Protein AF-A0A9W9MUS1-F1 (afdb_monomer_lite)

Foldseek 3Di:
DVVVVVVVVVVQLVVLLLVLQQLVCVVVVHQGPPNDDCPPPDCVLNVVSVVCVVVPHHSSRRSVVCVVVVCVCPVPVVVLVVLLVVCCVVDPPNVVVQCVQQVVFWDWDPDPDTDTPGGPPVCCVVRRVSSVVSSVVSCLVPPFDKDKDAQQAWDWDDDDVDIDTDHHGDMDIDTPHPPPPPPPPPPDDDD

Secondary structure (DSSP, 8-state):
-HHHHHHHHHHHHHHHHHHHHHHHHHHTTSPPGGG---TTS-HHHHHHHHHHHHTT--HHHHHHHHHHHHHHHHHHHHHHHHHHHHHHHHSTTHHHHHHHHHGGGEEE-SSSS--EEEE-HHHHHHH-HHHHHHHHHHHHHH---EEEEE--S-EEEEETTEEEEEPTT-EEEEESS--PPP---------

Sequence (191 aa):
MVKEGRAARAKFLSEMEALYRRIDQYQRVIPVDFGADMSDVSSAPFERNKVYEREGWSFAERGTGDFAIFWGQNANTHPMLFWFLAYMYSTPGLLGRIREEIAPYVRLSGTTLPEITSMDLPALSMNCQLLKACIFETYRMVNELTSIRYVARPITIDDGEFKHDLKSGMFVSAPHARILPPRVELGSCPL

Organism: NCBI:txid2972119

pLDDT: mean 90.48, std 13.8, range [30.89, 98.38]

Structure (mmCIF, N/CA/C/O backbone):
data_AF-A0A9W9MUS1-F1
#
_entry.id   AF-A0A9W9MUS1-F1
#
loop_
_atom_site.group_PDB
_atom_site.id
_atom_site.type_symbol
_atom_site.label_atom_id
_atom_site.label_alt_id
_atom_site.label_comp_id
_atom_site.label_asym_id
_atom_site.label_entity_id
_atom_site.label_seq_id
_atom_site.pdbx_PDB_ins_code
_atom_site.Cartn_x
_atom_site.Cartn_y
_atom_site.Cartn_z
_atom_site.occupancy
_atom_site.B_iso_or_equiv
_atom_site.auth_seq_id
_atom_site.auth_comp_id
_atom_site.auth_asym_id
_atom_site.auth_atom_id
_atom_site.pdbx_PDB_model_num
ATOM 1 N N . MET A 1 1 ? 17.461 -0.060 19.980 1.00 66.12 1 MET A N 1
ATOM 2 C CA . MET A 1 1 ? 16.173 0.426 19.435 1.00 66.12 1 MET A CA 1
ATOM 3 C C . MET A 1 1 ? 16.278 1.682 18.554 1.00 66.12 1 MET A C 1
ATOM 5 O O . MET A 1 1 ? 16.118 1.550 17.350 1.00 66.12 1 MET A O 1
ATOM 9 N N . VAL A 1 2 ? 16.582 2.894 19.060 1.00 86.88 2 VAL A N 1
ATOM 10 C CA . VAL A 1 2 ? 16.590 4.118 18.203 1.00 86.88 2 VAL A CA 1
ATOM 11 C C . VAL A 1 2 ? 17.711 4.113 17.152 1.00 86.88 2 VAL A C 1
ATOM 13 O O . VAL A 1 2 ? 17.486 4.507 16.009 1.00 86.88 2 VAL A O 1
ATOM 16 N N . LYS A 1 3 ? 18.913 3.641 17.510 1.00 91.94 3 LYS A N 1
ATOM 17 C CA . LYS A 1 3 ? 20.055 3.549 16.582 1.00 91.94 3 LYS A CA 1
ATOM 18 C C . LYS A 1 3 ? 19.768 2.596 15.416 1.00 91.94 3 LYS A C 1
ATOM 20 O O . LYS A 1 3 ? 19.998 2.954 14.266 1.00 91.94 3 LYS A O 1
ATOM 25 N N . GLU A 1 4 ? 19.216 1.422 15.714 1.00 92.94 4 GLU A N 1
ATOM 26 C CA . GLU A 1 4 ? 18.839 0.416 14.710 1.00 92.94 4 GLU A CA 1
ATOM 27 C C . GLU A 1 4 ? 17.695 0.915 13.826 1.00 92.94 4 GLU A C 1
ATOM 29 O O . GLU A 1 4 ? 17.787 0.812 12.609 1.00 92.94 4 GLU A O 1
ATOM 34 N N . GLY A 1 5 ? 16.666 1.543 14.409 1.00 90.75 5 GLY A N 1
ATOM 35 C CA . GLY A 1 5 ? 15.568 2.132 13.638 1.00 90.75 5 GLY A CA 1
ATOM 36 C C . GLY A 1 5 ? 16.041 3.222 12.671 1.00 90.75 5 GLY A C 1
ATOM 37 O O . GLY A 1 5 ? 15.606 3.266 11.521 1.00 90.75 5 GLY A O 1
ATOM 38 N N . ARG A 1 6 ? 16.992 4.067 13.091 1.00 93.12 6 ARG A N 1
ATOM 39 C CA . ARG A 1 6 ? 17.614 5.065 12.204 1.00 93.12 6 ARG A CA 1
ATOM 40 C C . ARG A 1 6 ? 18.421 4.418 11.080 1.00 93.12 6 ARG A C 1
ATOM 42 O O . ARG A 1 6 ? 18.299 4.856 9.940 1.00 93.12 6 ARG A O 1
ATOM 49 N N . ALA A 1 7 ? 19.202 3.382 11.385 1.00 94.88 7 ALA A N 1
ATOM 50 C CA . ALA A 1 7 ? 19.969 2.645 10.382 1.00 94.88 7 ALA A CA 1
ATOM 51 C C . ALA A 1 7 ? 19.049 1.953 9.359 1.00 94.88 7 ALA A C 1
ATOM 53 O O . ALA A 1 7 ? 19.274 2.062 8.156 1.00 94.88 7 ALA A O 1
ATOM 54 N N . ALA A 1 8 ? 17.967 1.323 9.823 1.00 92.50 8 ALA A N 1
ATOM 55 C CA . ALA A 1 8 ? 16.966 0.705 8.959 1.00 92.50 8 ALA A CA 1
ATOM 56 C C . ALA A 1 8 ? 16.282 1.738 8.051 1.00 92.50 8 ALA A C 1
ATOM 58 O O . ALA A 1 8 ? 16.199 1.531 6.843 1.00 92.50 8 ALA A O 1
ATOM 59 N N . ARG A 1 9 ? 15.859 2.887 8.599 1.00 92.25 9 ARG A N 1
ATOM 60 C CA . ARG A 1 9 ? 15.286 3.986 7.803 1.00 92.25 9 ARG A CA 1
ATOM 61 C C . ARG A 1 9 ? 16.262 4.488 6.738 1.00 92.25 9 ARG A C 1
ATOM 63 O O . ARG A 1 9 ? 15.844 4.720 5.611 1.00 92.25 9 ARG A O 1
ATOM 70 N N . ALA A 1 10 ? 17.538 4.659 7.084 1.00 94.44 10 ALA A N 1
ATOM 71 C CA . ALA A 1 10 ? 18.555 5.095 6.127 1.00 94.44 10 ALA A CA 1
ATOM 72 C C . ALA A 1 10 ? 18.708 4.095 4.972 1.00 94.44 10 ALA A C 1
ATOM 74 O O . ALA A 1 10 ? 18.746 4.507 3.815 1.00 94.44 10 ALA A O 1
ATOM 75 N N . LYS A 1 11 ? 18.701 2.789 5.275 1.00 95.44 11 LYS A N 1
ATOM 76 C CA . LYS A 1 11 ? 18.706 1.739 4.252 1.00 95.44 11 LYS A CA 1
ATOM 77 C C . LYS A 1 11 ? 17.483 1.843 3.338 1.00 95.44 11 LYS A C 1
ATOM 79 O O . LYS A 1 11 ? 17.651 1.880 2.128 1.00 95.44 11 LYS A O 1
ATOM 84 N N . PHE A 1 12 ? 16.275 1.958 3.895 1.00 94.38 12 PHE A N 1
ATOM 85 C CA . PHE A 1 12 ? 15.061 2.106 3.082 1.00 94.38 12 PHE A CA 1
ATOM 86 C C . PHE A 1 12 ? 15.117 3.319 2.156 1.00 94.38 12 PHE A C 1
ATOM 88 O O . PHE A 1 12 ? 14.791 3.194 0.983 1.00 94.38 12 PHE A O 1
ATOM 95 N N . LEU A 1 13 ? 15.556 4.477 2.651 1.00 95.69 13 LEU A N 1
ATOM 96 C CA . LEU A 1 13 ? 15.674 5.678 1.820 1.00 95.69 13 LEU A CA 1
ATOM 97 C C . LEU A 1 13 ? 16.679 5.492 0.677 1.00 95.69 13 LEU A C 1
ATOM 99 O O . LEU A 1 13 ? 16.390 5.896 -0.445 1.00 95.69 13 LEU A O 1
ATOM 103 N N . SER A 1 14 ? 17.810 4.833 0.943 1.00 96.25 14 SER A N 1
ATOM 104 C CA . SER A 1 14 ? 18.797 4.498 -0.088 1.00 96.25 14 SER A CA 1
ATOM 105 C C . SER A 1 14 ? 18.219 3.573 -1.163 1.00 96.25 14 SER A C 1
ATOM 107 O O . SER A 1 14 ? 18.473 3.778 -2.346 1.00 96.25 14 SER A O 1
ATOM 109 N N . GLU A 1 15 ? 17.429 2.569 -0.775 1.00 95.62 15 GLU A N 1
ATOM 110 C CA . GLU A 1 15 ? 16.784 1.662 -1.736 1.00 95.62 15 GLU A CA 1
ATOM 111 C C . GLU A 1 15 ? 15.674 2.359 -2.532 1.00 95.62 15 GLU A C 1
ATOM 113 O O . GLU A 1 15 ? 15.524 2.112 -3.727 1.00 95.62 15 GLU A O 1
ATOM 118 N N . MET A 1 16 ? 14.927 3.272 -1.904 1.00 96.06 16 MET A N 1
ATOM 119 C CA . MET A 1 16 ? 13.927 4.087 -2.598 1.00 96.06 16 MET A CA 1
ATOM 120 C C . MET A 1 16 ? 14.579 5.023 -3.623 1.00 96.06 16 MET A C 1
ATOM 122 O O . MET A 1 16 ? 14.066 5.167 -4.730 1.00 96.06 16 MET A O 1
ATOM 126 N N . GLU A 1 17 ? 15.726 5.625 -3.302 1.00 97.19 17 GLU A N 1
ATOM 127 C CA . GLU A 1 17 ? 16.511 6.390 -4.278 1.00 97.19 17 GLU A CA 1
ATOM 128 C C . GLU A 1 17 ? 16.968 5.500 -5.445 1.00 97.19 17 GLU A C 1
ATOM 130 O O . GLU A 1 17 ? 16.792 5.860 -6.612 1.00 97.19 17 GLU A O 1
ATOM 135 N N . ALA A 1 18 ? 17.519 4.320 -5.141 1.00 96.69 18 ALA A N 1
ATOM 136 C CA . ALA A 1 18 ? 17.979 3.371 -6.151 1.00 96.69 18 ALA A CA 1
ATOM 137 C C . ALA A 1 18 ? 16.838 2.905 -7.071 1.00 96.69 18 ALA A C 1
ATOM 139 O O . ALA A 1 18 ? 17.032 2.801 -8.281 1.00 96.69 18 ALA A O 1
ATOM 140 N N . LEU A 1 19 ? 15.636 2.685 -6.528 1.00 95.56 19 LEU A N 1
ATOM 141 C CA . LEU A 1 19 ? 14.441 2.386 -7.315 1.00 95.56 19 LEU A CA 1
ATOM 142 C C . LEU A 1 19 ? 14.163 3.492 -8.342 1.00 95.56 19 LEU A C 1
ATOM 144 O O . LEU A 1 19 ? 13.969 3.193 -9.517 1.00 95.56 19 LEU A O 1
ATOM 148 N N . TYR A 1 20 ? 14.192 4.762 -7.933 1.00 97.00 20 TYR A N 1
ATOM 149 C CA . TYR A 1 20 ? 13.946 5.876 -8.851 1.00 97.00 20 TYR A CA 1
ATOM 150 C C . TYR A 1 20 ? 15.036 6.058 -9.903 1.00 97.00 20 TYR A C 1
ATOM 152 O O . TYR A 1 20 ? 14.725 6.409 -11.040 1.00 97.00 20 TYR A O 1
ATOM 160 N N . ARG A 1 21 ? 16.290 5.751 -9.565 1.00 97.62 21 ARG A N 1
ATOM 161 C CA . ARG A 1 21 ? 17.382 5.694 -10.543 1.00 97.62 21 ARG A CA 1
ATOM 162 C C . ARG A 1 21 ? 17.126 4.621 -11.607 1.00 97.62 21 ARG A C 1
ATOM 164 O O . ARG A 1 21 ? 17.262 4.905 -12.792 1.00 97.62 21 ARG A O 1
ATOM 171 N N . ARG A 1 22 ? 16.687 3.425 -11.199 1.00 97.75 22 ARG A N 1
ATOM 172 C CA . ARG A 1 22 ? 16.348 2.322 -12.119 1.00 97.75 22 ARG A CA 1
ATOM 173 C C . ARG A 1 22 ? 15.122 2.621 -12.973 1.00 97.75 22 ARG A C 1
ATOM 175 O O . ARG A 1 22 ? 15.116 2.310 -14.159 1.00 97.75 22 ARG A O 1
ATOM 182 N N . ILE A 1 23 ? 14.103 3.257 -12.394 1.00 97.44 23 ILE A N 1
ATOM 183 C CA . ILE A 1 23 ? 12.934 3.740 -13.140 1.00 97.44 23 ILE A CA 1
ATOM 184 C C . ILE A 1 23 ? 13.369 4.717 -14.236 1.00 97.44 23 ILE A C 1
ATOM 186 O O . ILE A 1 23 ? 12.947 4.571 -15.381 1.00 97.44 23 ILE A O 1
ATOM 190 N N . ASP A 1 24 ? 14.222 5.684 -13.902 1.00 97.19 24 ASP A N 1
ATOM 191 C CA . ASP A 1 24 ? 14.724 6.672 -14.858 1.00 97.19 24 ASP A CA 1
ATOM 192 C C . ASP A 1 24 ? 15.543 6.016 -15.978 1.00 97.19 24 ASP A C 1
ATOM 194 O O . ASP A 1 24 ? 15.304 6.275 -17.157 1.00 97.19 24 ASP A O 1
ATOM 198 N N . GLN A 1 25 ? 16.436 5.086 -15.620 1.00 97.56 25 GLN A N 1
ATOM 199 C CA . GLN A 1 25 ? 17.206 4.290 -16.579 1.00 97.56 25 GLN A CA 1
ATOM 200 C C . GLN A 1 25 ? 16.299 3.528 -17.549 1.00 97.56 25 GLN A C 1
ATOM 202 O O . GLN A 1 25 ? 16.480 3.596 -18.766 1.00 97.56 25 GLN A O 1
ATOM 207 N N . TYR A 1 26 ? 15.285 2.854 -17.008 1.00 97.56 26 TYR A N 1
ATOM 208 C CA . TYR A 1 26 ? 14.324 2.088 -17.787 1.00 97.56 26 TYR A CA 1
ATOM 209 C C . TYR A 1 26 ? 13.517 2.977 -18.742 1.00 97.56 26 TYR A C 1
ATOM 211 O O . TYR A 1 26 ? 13.434 2.690 -19.934 1.00 97.56 26 TYR A O 1
ATOM 219 N N . GLN A 1 27 ? 12.981 4.102 -18.255 1.00 96.12 27 GLN A N 1
ATOM 220 C CA . GLN A 1 27 ? 12.194 5.037 -19.070 1.00 96.12 27 GLN A CA 1
ATOM 221 C C . GLN A 1 27 ? 13.016 5.717 -20.172 1.00 96.12 27 GLN A C 1
ATOM 223 O O . GLN A 1 27 ? 12.469 6.058 -21.221 1.00 96.12 27 GLN A O 1
ATOM 228 N N . ARG A 1 28 ? 14.322 5.897 -19.954 1.00 96.44 28 ARG A N 1
ATOM 229 C CA . ARG A 1 28 ? 15.262 6.466 -20.931 1.00 96.44 28 ARG A CA 1
ATOM 230 C C . ARG A 1 28 ? 15.881 5.427 -21.862 1.00 96.44 28 ARG A C 1
ATOM 232 O O . ARG A 1 28 ? 16.673 5.798 -22.724 1.00 96.44 28 ARG A O 1
ATOM 239 N N . VAL A 1 29 ? 15.520 4.152 -21.712 1.00 96.12 29 VAL A N 1
ATOM 240 C CA . VAL A 1 29 ? 16.037 3.046 -22.530 1.00 96.12 29 VAL A CA 1
ATOM 241 C C . VAL A 1 29 ? 17.571 2.954 -22.449 1.00 96.12 29 VAL A C 1
ATOM 243 O O . VAL A 1 29 ? 18.263 2.732 -23.441 1.00 96.12 29 VAL A O 1
ATOM 246 N N . ILE A 1 30 ? 18.119 3.147 -21.246 1.00 96.94 30 ILE A N 1
ATOM 247 C CA . ILE A 1 30 ? 19.544 2.946 -20.943 1.00 96.94 30 ILE A CA 1
ATOM 248 C C . ILE A 1 30 ? 19.720 1.732 -20.016 1.00 96.94 30 ILE A C 1
ATOM 250 O O . ILE A 1 30 ? 18.740 1.274 -19.424 1.00 96.94 30 ILE A O 1
ATOM 254 N N . PRO A 1 31 ? 20.944 1.182 -19.872 1.00 97.56 31 PRO A N 1
ATOM 255 C CA . PRO A 1 31 ? 21.177 0.050 -18.982 1.00 97.56 31 PRO A CA 1
ATOM 256 C C . PRO A 1 31 ? 20.678 0.323 -17.557 1.00 97.56 31 PRO A C 1
ATOM 258 O O . PRO A 1 31 ? 21.050 1.324 -16.943 1.00 97.56 31 PRO A O 1
ATOM 261 N N . VAL A 1 32 ? 19.835 -0.581 -17.051 1.00 97.88 32 VAL A N 1
ATOM 262 C CA . VAL A 1 32 ? 19.313 -0.545 -15.680 1.00 97.88 32 VAL A CA 1
ATOM 263 C C . VAL A 1 32 ? 20.355 -1.129 -14.730 1.00 97.88 32 VAL A C 1
ATOM 265 O O . VAL A 1 32 ? 20.953 -2.171 -15.017 1.00 97.88 32 VAL A O 1
ATOM 268 N N . ASP A 1 33 ? 20.566 -0.478 -13.586 1.00 97.00 33 ASP A N 1
ATOM 269 C CA . ASP A 1 33 ? 21.521 -0.924 -12.573 1.00 97.00 33 ASP A CA 1
ATOM 270 C C . ASP A 1 33 ? 21.283 -2.391 -12.187 1.00 97.00 33 ASP A C 1
ATOM 272 O O . ASP A 1 33 ? 20.157 -2.810 -11.907 1.00 97.00 33 ASP A O 1
ATOM 276 N N . PHE A 1 34 ? 22.374 -3.165 -12.148 1.00 94.81 34 PHE A N 1
ATOM 277 C CA . PHE A 1 34 ? 22.394 -4.609 -11.863 1.00 94.81 34 PHE A CA 1
ATOM 278 C C . PHE A 1 34 ? 21.610 -5.484 -12.855 1.00 94.81 34 PHE A C 1
ATOM 280 O O . PHE A 1 34 ? 21.424 -6.670 -12.591 1.00 94.81 34 PHE A O 1
ATOM 287 N N . GLY A 1 35 ? 21.158 -4.927 -13.985 1.00 93.94 35 GLY A N 1
ATOM 288 C CA . GLY A 1 35 ? 20.291 -5.637 -14.924 1.00 93.94 35 GLY A CA 1
ATOM 289 C C . GLY A 1 35 ? 18.936 -5.997 -14.314 1.00 93.94 35 GLY A C 1
ATOM 290 O O . GLY A 1 35 ? 18.381 -7.036 -14.660 1.00 93.94 35 GLY A O 1
ATOM 291 N N . ALA A 1 36 ? 18.437 -5.187 -13.372 1.00 94.38 36 ALA A N 1
ATOM 292 C CA . ALA A 1 36 ? 17.154 -5.433 -12.726 1.00 94.38 36 ALA A CA 1
ATOM 293 C C . ALA A 1 36 ? 16.017 -5.489 -13.758 1.00 94.38 36 ALA A C 1
ATOM 295 O O . ALA A 1 36 ? 15.916 -4.619 -14.627 1.00 94.38 36 ALA A O 1
ATOM 296 N N . ASP A 1 37 ? 15.159 -6.502 -13.637 1.00 94.62 37 ASP A N 1
ATOM 297 C CA . ASP A 1 37 ? 13.922 -6.574 -14.405 1.00 94.62 37 ASP A CA 1
ATOM 298 C C . ASP A 1 37 ? 12.946 -5.511 -13.887 1.00 94.62 37 ASP A C 1
ATOM 300 O O . ASP A 1 37 ? 12.722 -5.388 -12.684 1.00 94.62 37 ASP A O 1
ATOM 304 N N . MET A 1 38 ? 12.412 -4.713 -14.807 1.00 95.25 38 MET A N 1
ATOM 305 C CA . MET A 1 38 ? 11.472 -3.626 -14.528 1.00 95.25 38 MET A CA 1
ATOM 306 C C . MET A 1 38 ? 10.099 -3.891 -15.164 1.00 95.25 38 MET A C 1
ATOM 308 O O . MET A 1 38 ? 9.235 -3.014 -15.139 1.00 95.25 38 MET A O 1
ATOM 312 N N . SER A 1 39 ? 9.901 -5.066 -15.776 1.00 91.06 39 SER A N 1
ATOM 313 C CA . SER A 1 39 ? 8.700 -5.404 -16.548 1.00 91.06 39 SER A CA 1
ATOM 314 C C . SER A 1 39 ? 7.464 -5.671 -15.683 1.00 91.06 39 SER A C 1
ATOM 316 O O . SER A 1 39 ? 6.341 -5.502 -16.160 1.00 91.06 39 SER A O 1
ATOM 318 N N . ASP A 1 40 ? 7.656 -6.024 -14.411 1.00 88.44 40 ASP A N 1
ATOM 319 C CA . ASP A 1 40 ? 6.599 -6.290 -13.429 1.00 88.44 40 ASP A CA 1
ATOM 320 C C . ASP A 1 40 ? 6.296 -5.086 -12.514 1.00 88.44 40 ASP A C 1
ATOM 322 O O . ASP A 1 40 ? 5.351 -5.106 -11.718 1.00 88.44 40 ASP A O 1
ATOM 326 N N . VAL A 1 41 ? 7.058 -3.997 -12.647 1.00 91.00 41 VAL A N 1
ATOM 327 C CA . VAL A 1 41 ? 6.826 -2.761 -11.904 1.00 91.00 41 VAL A CA 1
ATOM 328 C C . VAL A 1 41 ? 5.566 -2.084 -12.439 1.00 91.00 41 VAL A C 1
ATOM 330 O O . VAL A 1 41 ? 5.442 -1.779 -13.624 1.00 91.00 41 VAL A O 1
ATOM 333 N N . SER A 1 42 ? 4.612 -1.809 -11.545 1.00 90.38 42 SER A N 1
ATOM 334 C CA . SER A 1 42 ? 3.368 -1.122 -11.919 1.00 90.38 42 SER A CA 1
ATOM 335 C C . SER A 1 42 ? 3.629 0.242 -12.581 1.00 90.38 42 SER A C 1
ATOM 337 O O . SER A 1 42 ? 4.627 0.906 -12.305 1.00 90.38 42 SER A O 1
ATOM 339 N N . SER A 1 43 ? 2.688 0.725 -13.394 1.00 92.81 43 SER A N 1
ATOM 340 C CA . SER A 1 43 ? 2.812 2.024 -14.076 1.00 92.81 43 SER A CA 1
ATOM 341 C C . SER A 1 43 ? 2.826 3.233 -13.130 1.00 92.81 43 SER A C 1
ATOM 343 O O . SER A 1 43 ? 3.336 4.294 -13.482 1.00 92.81 43 SER A O 1
ATOM 345 N N . ALA A 1 44 ? 2.296 3.101 -11.913 1.00 93.06 44 ALA A N 1
ATOM 346 C CA . ALA A 1 44 ? 2.163 4.208 -10.967 1.00 93.06 44 ALA A CA 1
ATOM 347 C C . ALA A 1 44 ? 3.495 4.919 -10.618 1.00 93.06 44 ALA A C 1
ATOM 349 O O . ALA A 1 44 ? 3.551 6.145 -10.746 1.00 93.06 44 ALA A O 1
ATOM 350 N N . PRO A 1 45 ? 4.574 4.226 -10.197 1.00 93.94 45 PRO A N 1
ATOM 351 C CA . PRO A 1 45 ? 5.879 4.853 -9.974 1.00 93.94 45 PRO A CA 1
ATOM 352 C C . PRO A 1 45 ? 6.494 5.454 -11.248 1.00 93.94 45 PRO A C 1
ATOM 354 O O . PRO A 1 45 ? 7.165 6.481 -11.156 1.00 93.94 45 PRO A O 1
ATOM 357 N N . PHE A 1 46 ? 6.227 4.886 -12.430 1.00 96.06 46 PHE A N 1
ATOM 358 C CA . PHE A 1 46 ? 6.672 5.449 -13.710 1.00 96.06 46 PHE A CA 1
ATOM 359 C C . PHE A 1 46 ? 6.005 6.797 -14.005 1.00 96.06 46 PHE A C 1
ATOM 361 O O . PHE A 1 46 ? 6.691 7.754 -14.367 1.00 96.06 46 PHE A O 1
ATOM 368 N N . GLU A 1 47 ? 4.689 6.905 -13.812 1.00 96.81 47 GLU A N 1
ATOM 369 C CA . GLU A 1 47 ? 3.967 8.172 -13.984 1.00 96.81 47 GLU A CA 1
ATOM 370 C C . GLU A 1 47 ? 4.378 9.212 -12.932 1.00 96.81 47 GLU A C 1
ATOM 372 O O . GLU A 1 47 ? 4.553 10.387 -13.261 1.00 96.81 47 GLU A O 1
ATOM 377 N N . ARG A 1 48 ? 4.628 8.793 -11.682 1.00 95.69 48 ARG A N 1
ATOM 378 C CA . ARG A 1 48 ? 5.190 9.690 -10.657 1.00 95.69 48 ARG A CA 1
ATOM 379 C C . ARG A 1 48 ? 6.584 10.186 -11.025 1.00 95.69 48 ARG A C 1
ATOM 381 O O . ARG A 1 48 ? 6.855 11.369 -10.846 1.00 95.69 48 ARG A O 1
ATOM 388 N N . ASN A 1 49 ? 7.445 9.328 -11.578 1.00 97.19 49 ASN A N 1
ATOM 389 C CA . ASN A 1 49 ? 8.792 9.732 -11.978 1.00 97.19 49 ASN A CA 1
ATOM 390 C C . ASN A 1 49 ? 8.775 10.874 -13.004 1.00 97.19 49 ASN A C 1
ATOM 392 O O . ASN A 1 49 ? 9.535 11.825 -12.849 1.00 97.19 49 ASN A O 1
ATOM 396 N N . LYS A 1 50 ? 7.848 10.839 -13.973 1.00 97.06 50 LYS A N 1
ATOM 397 C CA . LYS A 1 50 ? 7.656 11.929 -14.949 1.00 97.06 50 LYS A CA 1
ATOM 398 C C . LYS A 1 50 ? 7.291 13.252 -14.275 1.00 97.06 50 LYS A C 1
ATOM 400 O O . LYS A 1 50 ? 7.791 14.305 -14.659 1.00 97.06 50 LYS A O 1
ATOM 405 N N . VAL A 1 51 ? 6.417 13.208 -13.266 1.00 97.06 51 VAL A N 1
ATOM 406 C CA . VAL A 1 51 ? 6.047 14.397 -12.483 1.00 97.06 51 VAL A CA 1
ATOM 407 C C . VAL A 1 51 ? 7.258 14.915 -11.715 1.00 97.06 51 VAL A C 1
ATOM 409 O O . VAL A 1 51 ? 7.570 16.094 -11.803 1.00 97.06 51 VAL A O 1
ATOM 412 N N . TYR A 1 52 ? 7.977 14.045 -11.013 1.00 97.12 52 TYR A N 1
ATOM 413 C CA . TYR A 1 52 ? 9.153 14.442 -10.245 1.00 97.12 52 TYR A CA 1
ATOM 414 C C . TYR A 1 52 ? 10.273 15.025 -11.100 1.00 97.12 52 TYR A C 1
ATOM 416 O O . TYR A 1 52 ? 10.903 15.998 -10.698 1.00 97.12 52 TYR A O 1
ATOM 424 N N . GLU A 1 53 ? 10.509 14.459 -12.280 1.00 96.69 53 GLU A N 1
ATOM 425 C CA . GLU A 1 53 ? 11.455 15.007 -13.245 1.00 96.69 53 GLU A CA 1
ATOM 426 C C . GLU A 1 53 ? 11.030 16.398 -13.717 1.00 96.69 53 GLU A C 1
ATOM 428 O O . GLU A 1 53 ? 11.837 17.325 -13.667 1.00 96.69 53 GLU A O 1
ATOM 433 N N . ARG A 1 54 ? 9.757 16.564 -14.096 1.00 97.44 54 ARG A N 1
ATOM 434 C CA . ARG A 1 54 ? 9.201 17.858 -14.511 1.00 97.44 54 ARG A CA 1
ATOM 435 C C . ARG A 1 54 ? 9.357 18.931 -13.431 1.00 97.44 54 ARG A C 1
ATOM 437 O O . ARG A 1 54 ? 9.665 20.070 -13.760 1.00 97.44 54 ARG A O 1
ATOM 444 N N . GLU A 1 55 ? 9.161 18.569 -12.165 1.00 97.69 55 GLU A N 1
ATOM 445 C CA . GLU A 1 55 ? 9.300 19.483 -11.022 1.00 97.69 55 GLU A CA 1
ATOM 446 C C . GLU A 1 55 ? 10.752 19.623 -10.516 1.00 97.69 55 GLU A C 1
ATOM 448 O O . GLU A 1 55 ? 10.992 20.294 -9.515 1.00 97.69 55 GLU A O 1
ATOM 453 N N . GLY A 1 56 ? 11.733 18.989 -11.169 1.00 97.50 56 GLY A N 1
ATOM 454 C CA . GLY A 1 56 ? 13.153 19.132 -10.833 1.00 97.50 56 GLY A CA 1
ATOM 455 C C . GLY A 1 56 ? 13.605 18.407 -9.562 1.00 97.50 56 GLY A C 1
ATOM 456 O O . GLY A 1 56 ? 14.648 18.749 -9.010 1.00 97.50 56 GLY A O 1
ATOM 457 N N . TRP A 1 57 ? 12.860 17.403 -9.090 1.00 98.12 57 TRP A N 1
ATOM 458 C CA . TRP A 1 57 ? 13.232 16.637 -7.897 1.00 98.12 57 TRP A CA 1
ATOM 459 C C . TRP A 1 57 ? 14.444 15.744 -8.174 1.00 98.12 57 TRP A C 1
ATOM 461 O O . TRP A 1 57 ? 14.458 14.969 -9.142 1.00 98.12 57 TRP A O 1
ATOM 471 N N . SER A 1 58 ? 15.423 15.776 -7.275 1.00 97.81 58 SER A N 1
ATOM 472 C CA . SER A 1 58 ? 16.532 14.821 -7.219 1.00 97.81 58 SER A CA 1
ATOM 473 C C . SER A 1 58 ? 16.046 13.411 -6.861 1.00 97.81 58 SER A C 1
ATOM 475 O O . SER A 1 58 ? 14.985 13.236 -6.262 1.00 97.81 58 SER A O 1
ATOM 477 N N . PHE A 1 59 ? 16.828 12.372 -7.167 1.00 97.69 59 PHE A N 1
ATOM 478 C CA . PHE A 1 59 ? 16.456 10.997 -6.804 1.00 97.69 59 PHE A CA 1
ATOM 479 C C . PHE A 1 59 ? 16.279 10.799 -5.292 1.00 97.69 59 PHE A C 1
ATOM 481 O O . PHE A 1 59 ? 15.386 10.061 -4.878 1.00 97.69 59 PHE A O 1
ATOM 488 N N . ALA A 1 60 ? 17.073 11.489 -4.469 1.00 96.50 60 ALA A N 1
ATOM 489 C CA . ALA A 1 60 ? 16.948 11.439 -3.015 1.00 96.50 60 ALA A CA 1
ATOM 490 C C . ALA A 1 60 ? 15.612 12.035 -2.530 1.00 96.50 60 ALA A C 1
ATOM 492 O O . ALA A 1 60 ? 14.965 11.481 -1.635 1.00 96.50 60 ALA A O 1
ATOM 493 N N . GLU A 1 61 ? 15.160 13.135 -3.143 1.00 96.81 61 GLU A N 1
ATOM 494 C CA . GLU A 1 61 ? 13.849 13.736 -2.863 1.00 96.81 61 GLU A CA 1
ATOM 495 C C . GLU A 1 61 ? 12.714 12.822 -3.323 1.00 96.81 61 GLU A C 1
ATOM 497 O O . GLU A 1 61 ? 11.777 12.594 -2.557 1.00 96.81 61 GLU A O 1
ATOM 502 N N . ARG A 1 62 ? 12.828 12.227 -4.521 1.00 96.75 62 ARG A N 1
ATOM 503 C CA . ARG A 1 62 ? 11.865 11.234 -5.034 1.00 96.75 62 ARG A CA 1
ATOM 504 C C . ARG A 1 62 ? 11.733 10.060 -4.073 1.00 96.75 62 ARG A C 1
ATOM 506 O O . ARG A 1 62 ? 10.633 9.751 -3.623 1.00 96.75 62 ARG A O 1
ATOM 513 N N . GLY A 1 63 ? 12.862 9.466 -3.689 1.00 95.25 63 GLY A N 1
ATOM 514 C CA . GLY A 1 63 ? 12.903 8.350 -2.750 1.00 95.25 63 GLY A CA 1
ATOM 515 C C . GLY A 1 63 ? 12.319 8.708 -1.382 1.00 95.25 63 GLY A C 1
ATOM 516 O O . GLY A 1 63 ? 11.568 7.923 -0.810 1.00 95.25 63 GLY A O 1
ATOM 517 N N . THR A 1 64 ? 12.592 9.913 -0.875 1.00 94.38 64 THR A N 1
ATOM 518 C CA . THR A 1 64 ? 12.035 10.386 0.403 1.00 94.38 64 THR A CA 1
ATOM 519 C C . THR A 1 64 ? 10.528 10.636 0.330 1.00 94.38 64 THR A C 1
ATOM 521 O O . THR A 1 64 ? 9.808 10.252 1.253 1.00 94.38 64 THR A O 1
ATOM 524 N N . GLY A 1 65 ? 10.040 11.258 -0.746 1.00 92.25 65 GLY A N 1
ATOM 525 C CA . GLY A 1 65 ? 8.614 11.519 -0.948 1.00 92.25 65 GLY A CA 1
ATOM 526 C C . GLY A 1 65 ? 7.807 10.227 -1.046 1.00 92.25 65 GLY A C 1
ATOM 527 O O . GLY A 1 65 ? 6.825 10.044 -0.325 1.00 92.25 65 GLY A O 1
ATOM 528 N N . ASP A 1 66 ? 8.275 9.284 -1.859 1.00 93.75 66 ASP A N 1
ATOM 529 C CA . ASP A 1 66 ? 7.598 8.002 -2.052 1.00 93.75 66 ASP A CA 1
ATOM 530 C C . ASP A 1 66 ? 7.795 7.037 -0.873 1.00 93.75 66 ASP A C 1
ATOM 532 O O . ASP A 1 66 ? 6.968 6.150 -0.658 1.00 93.75 66 ASP A O 1
ATOM 536 N N . PHE A 1 67 ? 8.818 7.235 -0.030 1.00 93.12 67 PHE A N 1
ATOM 537 C CA . PHE A 1 67 ? 8.959 6.476 1.216 1.00 93.12 67 PHE A CA 1
ATOM 538 C C . PHE A 1 67 ? 7.753 6.676 2.146 1.00 93.12 67 PHE A C 1
ATOM 540 O O . PHE A 1 67 ? 7.356 5.739 2.837 1.00 93.12 67 PHE A O 1
ATOM 547 N N . ALA A 1 68 ? 7.124 7.857 2.146 1.00 88.44 68 ALA A N 1
ATOM 548 C CA . ALA A 1 68 ? 5.894 8.081 2.908 1.00 88.44 68 ALA A CA 1
ATOM 549 C C . ALA A 1 68 ? 4.724 7.233 2.377 1.00 88.44 68 ALA A C 1
ATOM 551 O O . ALA A 1 68 ? 3.941 6.707 3.170 1.00 88.44 68 ALA A O 1
ATOM 552 N N . ILE A 1 69 ? 4.636 7.051 1.054 1.00 89.19 69 ILE A N 1
ATOM 553 C CA . ILE A 1 69 ? 3.638 6.181 0.414 1.00 89.19 69 ILE A CA 1
ATOM 554 C C . ILE A 1 69 ? 3.915 4.725 0.781 1.00 89.19 69 ILE A C 1
ATOM 556 O O . ILE A 1 69 ? 3.016 4.044 1.276 1.00 89.19 69 ILE A O 1
ATOM 560 N N . PHE A 1 70 ? 5.164 4.276 0.627 1.00 89.62 70 PHE A N 1
ATOM 561 C CA . PHE A 1 70 ? 5.596 2.942 1.038 1.00 89.62 70 PHE A CA 1
ATOM 562 C C . PHE A 1 70 ? 5.244 2.679 2.506 1.00 89.62 70 PHE A C 1
ATOM 564 O O . PHE A 1 70 ? 4.606 1.676 2.827 1.00 89.62 70 PHE A O 1
ATOM 571 N N . TRP A 1 71 ? 5.593 3.598 3.407 1.00 90.06 71 TRP A N 1
ATOM 572 C CA . TRP A 1 71 ? 5.280 3.458 4.824 1.00 90.06 71 TRP A CA 1
ATOM 573 C C . TRP A 1 71 ? 3.768 3.400 5.065 1.00 90.06 71 TRP A C 1
ATOM 575 O O . TRP A 1 71 ? 3.302 2.496 5.752 1.00 90.06 71 TRP A O 1
ATOM 585 N N . GLY A 1 72 ? 2.991 4.297 4.451 1.00 86.06 72 GLY A N 1
ATOM 586 C CA . GLY A 1 72 ? 1.534 4.331 4.593 1.00 86.06 72 GLY A CA 1
ATOM 587 C C . GLY A 1 72 ? 0.841 3.058 4.096 1.00 86.06 72 GLY A C 1
ATOM 588 O O . GLY A 1 72 ? -0.100 2.584 4.736 1.00 86.06 72 GLY A O 1
ATOM 589 N N . GLN A 1 73 ? 1.333 2.466 3.005 1.00 84.06 73 GLN A N 1
ATOM 590 C CA . GLN A 1 73 ? 0.840 1.188 2.492 1.00 84.06 73 GLN A CA 1
ATOM 591 C C . GLN A 1 73 ? 1.163 0.042 3.454 1.00 84.06 73 GLN A C 1
ATOM 593 O O . GLN A 1 73 ? 0.283 -0.750 3.778 1.00 84.06 73 GLN A O 1
ATOM 598 N N . ASN A 1 74 ? 2.391 -0.034 3.964 1.00 87.56 74 ASN A N 1
ATOM 599 C CA . ASN A 1 74 ? 2.840 -1.181 4.752 1.00 87.56 74 ASN A CA 1
ATOM 600 C C . ASN A 1 74 ? 2.409 -1.123 6.226 1.00 87.56 74 ASN A C 1
ATOM 602 O O . ASN A 1 74 ? 2.116 -2.168 6.807 1.00 87.56 74 ASN A O 1
ATOM 606 N N . ALA A 1 75 ? 2.347 0.068 6.827 1.00 87.19 75 ALA A N 1
ATOM 607 C CA . ALA A 1 75 ? 1.984 0.242 8.234 1.00 87.19 75 ALA A CA 1
ATOM 608 C C . ALA A 1 75 ? 0.512 -0.103 8.506 1.00 87.19 75 ALA A C 1
ATOM 610 O O . ALA A 1 75 ? 0.194 -0.603 9.579 1.00 87.19 75 ALA A O 1
ATOM 611 N N . ASN A 1 76 ? -0.369 0.124 7.525 1.00 85.50 76 ASN A N 1
ATOM 612 C CA . ASN A 1 76 ? -1.810 -0.084 7.682 1.00 85.50 76 ASN A CA 1
ATOM 613 C C . ASN A 1 76 ? -2.303 -1.377 7.020 1.00 85.50 76 ASN A C 1
ATOM 615 O O . ASN A 1 76 ? -3.143 -2.076 7.586 1.00 85.50 76 ASN A O 1
ATOM 619 N N . THR A 1 77 ? -1.789 -1.724 5.833 1.00 88.06 77 THR A N 1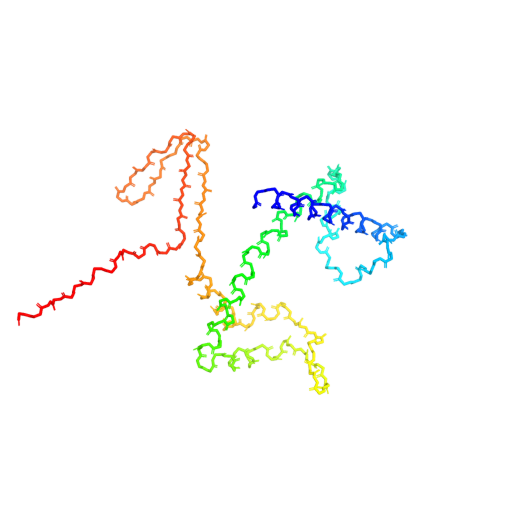
ATOM 620 C CA . THR A 1 77 ? -2.316 -2.867 5.068 1.00 88.06 77 THR A CA 1
ATOM 621 C C . THR A 1 77 ? -1.971 -4.198 5.726 1.00 88.06 77 THR A C 1
ATOM 623 O O . THR A 1 77 ? -2.833 -5.067 5.796 1.00 88.06 77 THR A O 1
ATOM 626 N N . HIS A 1 78 ? -0.755 -4.369 6.258 1.00 89.69 78 HIS A N 1
ATOM 627 C CA . HIS A 1 78 ? -0.365 -5.646 6.866 1.00 89.69 78 HIS A CA 1
ATOM 628 C C . HIS A 1 78 ? -1.194 -6.008 8.108 1.00 89.69 78 HIS A C 1
ATOM 630 O O . HIS A 1 78 ? -1.726 -7.121 8.135 1.00 89.69 78 HIS A O 1
ATOM 636 N N . PRO A 1 79 ? -1.378 -5.115 9.108 1.00 91.00 79 PRO A N 1
ATOM 637 C CA . PRO A 1 79 ? -2.257 -5.421 10.236 1.00 91.00 79 PRO A CA 1
ATOM 638 C C . PRO A 1 79 ? -3.703 -5.673 9.802 1.00 91.00 79 PRO A C 1
ATOM 640 O O . PRO A 1 79 ? -4.350 -6.579 10.323 1.00 91.00 79 PRO A O 1
ATOM 643 N N . MET A 1 80 ? -4.203 -4.912 8.822 1.00 92.00 80 MET A N 1
ATOM 644 C CA . MET A 1 80 ? -5.560 -5.097 8.306 1.00 92.00 80 MET A CA 1
ATOM 645 C C . MET A 1 80 ? -5.725 -6.482 7.670 1.00 92.00 80 MET A C 1
ATOM 647 O O . MET A 1 80 ? -6.661 -7.195 8.016 1.00 92.00 80 MET A O 1
ATOM 651 N N . LEU A 1 81 ? -4.787 -6.909 6.816 1.00 93.69 81 LEU A N 1
ATOM 652 C CA . LEU A 1 81 ? -4.811 -8.238 6.199 1.00 93.69 81 LEU A CA 1
ATOM 653 C C . LEU A 1 81 ? -4.761 -9.362 7.236 1.00 93.69 81 LEU A C 1
ATOM 655 O O . LEU A 1 81 ? -5.499 -10.335 7.100 1.00 93.69 81 LEU A O 1
ATOM 659 N N . PHE A 1 82 ? -3.938 -9.225 8.279 1.00 95.56 82 PHE A N 1
ATOM 660 C CA . PHE A 1 82 ? -3.905 -10.194 9.376 1.00 95.56 82 PHE A CA 1
ATOM 661 C C . PHE A 1 82 ? -5.295 -10.373 10.004 1.00 95.56 82 PHE A C 1
ATOM 663 O O . PHE A 1 82 ? -5.800 -11.495 10.078 1.00 95.56 82 PHE A O 1
ATOM 670 N N . TRP A 1 83 ? -5.936 -9.272 10.404 1.00 96.31 83 TRP A N 1
ATOM 671 C CA . TRP A 1 83 ? -7.255 -9.317 11.034 1.00 96.31 83 TRP A CA 1
ATOM 672 C C . TRP A 1 83 ? -8.350 -9.776 10.077 1.00 96.31 83 TRP A C 1
ATOM 674 O O . TRP A 1 83 ? -9.191 -10.585 10.458 1.00 96.31 83 TRP A O 1
ATOM 684 N N . PHE A 1 84 ? -8.305 -9.337 8.821 1.00 96.88 84 PHE A N 1
ATOM 685 C CA . PHE A 1 84 ? -9.234 -9.772 7.784 1.00 96.88 84 PHE A CA 1
ATOM 686 C C . PHE A 1 84 ? -9.201 -11.295 7.612 1.00 96.88 84 PHE A C 1
ATOM 688 O O . PHE A 1 84 ? -10.248 -11.944 7.639 1.00 96.88 84 PHE A O 1
ATOM 695 N N . LEU A 1 85 ? -8.003 -11.887 7.516 1.00 97.25 85 LEU A N 1
ATOM 696 C CA . LEU A 1 85 ? -7.841 -13.339 7.462 1.00 97.25 85 LEU A CA 1
ATOM 697 C C . LEU A 1 85 ? -8.345 -13.999 8.752 1.00 97.25 85 LEU A C 1
ATOM 699 O O . LEU A 1 85 ? -9.112 -14.957 8.679 1.00 97.25 85 LEU A O 1
ATOM 703 N N . ALA A 1 86 ? -7.980 -13.475 9.925 1.00 97.62 86 ALA A N 1
ATOM 704 C CA . ALA A 1 86 ? -8.422 -14.022 11.206 1.00 97.62 86 ALA A CA 1
ATOM 705 C C . ALA A 1 86 ? -9.959 -14.052 11.327 1.00 97.62 86 ALA A C 1
ATOM 707 O O . ALA A 1 86 ? -10.528 -15.084 11.689 1.00 97.62 86 ALA A O 1
ATOM 708 N N . TYR A 1 87 ? -10.653 -12.972 10.961 1.00 97.19 87 TYR A N 1
ATOM 709 C CA . TYR A 1 87 ? -12.118 -12.911 10.985 1.00 97.19 87 TYR A CA 1
ATOM 710 C C . TYR A 1 87 ? -12.757 -13.812 9.929 1.00 97.19 87 TYR A C 1
ATOM 712 O O . TYR A 1 87 ? -13.733 -14.505 10.218 1.00 97.19 87 TYR A O 1
ATOM 720 N N . MET A 1 88 ? -12.186 -13.865 8.725 1.00 97.06 88 MET A N 1
ATOM 721 C CA . MET A 1 88 ? -12.679 -14.727 7.652 1.00 97.06 88 MET A CA 1
ATOM 722 C C . MET A 1 88 ? -12.600 -16.215 8.017 1.00 97.06 88 MET A C 1
ATOM 724 O O . MET A 1 88 ? -13.559 -16.947 7.778 1.00 97.06 88 MET A O 1
ATOM 728 N N . TYR A 1 89 ? -11.486 -16.663 8.608 1.00 97.31 89 TYR A N 1
ATOM 729 C CA . TYR A 1 89 ? -11.304 -18.060 9.022 1.00 97.31 89 TYR A CA 1
ATOM 730 C C . TYR A 1 89 ? -12.042 -18.415 10.318 1.00 97.31 89 TYR A C 1
ATOM 732 O O . TYR A 1 89 ? -12.413 -19.573 10.497 1.00 97.31 89 TYR A O 1
ATOM 740 N N . SER A 1 90 ? -12.281 -17.451 11.211 1.00 97.38 90 SER A N 1
ATOM 741 C CA . SER A 1 90 ? -13.036 -17.686 12.452 1.00 97.38 90 SER A CA 1
ATOM 742 C C . SER A 1 90 ? -14.554 -17.578 12.286 1.00 97.38 90 SER A C 1
ATOM 744 O O . SER A 1 90 ? -15.282 -17.982 13.189 1.00 97.38 90 SER A O 1
ATOM 746 N N . THR A 1 91 ? -15.047 -17.081 11.145 1.00 97.88 91 THR A N 1
ATOM 747 C CA . THR A 1 91 ? -16.484 -16.997 10.840 1.00 97.88 91 THR A CA 1
ATOM 748 C C . THR A 1 91 ? -16.920 -18.183 9.969 1.00 97.88 91 THR A C 1
ATOM 750 O O . THR A 1 91 ? -16.593 -18.217 8.776 1.00 97.88 91 THR A O 1
ATOM 753 N N . PRO A 1 92 ? -17.685 -19.158 10.505 1.00 98.00 92 PRO A N 1
ATOM 754 C CA . PRO A 1 92 ? -18.091 -20.339 9.749 1.00 98.00 92 PRO A CA 1
ATOM 755 C C . PRO A 1 92 ? -18.824 -19.988 8.448 1.00 98.00 92 PRO A C 1
ATOM 757 O O . PRO A 1 92 ? -19.723 -19.150 8.421 1.00 98.00 92 PRO A O 1
ATOM 760 N N . GLY A 1 93 ? -18.427 -20.635 7.350 1.00 97.56 93 GLY A N 1
ATOM 761 C CA . GLY A 1 93 ? -19.033 -20.458 6.025 1.00 97.56 93 GLY A CA 1
ATOM 762 C C . GLY A 1 93 ? -18.634 -19.181 5.273 1.00 97.56 93 GLY A C 1
ATOM 763 O O . GLY A 1 93 ? -18.899 -19.090 4.074 1.00 97.56 93 GLY A O 1
ATOM 764 N N . LEU A 1 94 ? -17.961 -18.214 5.910 1.00 98.06 94 LEU A N 1
ATOM 765 C CA . LEU A 1 94 ? -17.627 -16.941 5.262 1.00 98.06 94 LEU A CA 1
ATOM 766 C C . LEU A 1 94 ? -16.607 -17.106 4.127 1.00 98.06 94 LEU A C 1
ATOM 768 O O . LEU A 1 94 ? -16.817 -16.588 3.032 1.00 98.06 94 LEU A O 1
ATOM 772 N N . LEU A 1 95 ? -15.545 -17.884 4.356 1.00 97.88 95 LEU A N 1
ATOM 773 C CA . LEU A 1 95 ? -14.522 -18.163 3.342 1.00 97.88 95 LEU A CA 1
ATOM 774 C C . LEU A 1 95 ? -15.110 -18.778 2.060 1.00 97.88 95 LEU A C 1
ATOM 776 O O . LEU A 1 95 ? -14.704 -18.404 0.963 1.00 97.88 95 LEU A O 1
ATOM 780 N N . GLY A 1 96 ? -16.059 -19.711 2.196 1.00 97.94 96 GLY A N 1
ATOM 781 C CA . GLY A 1 96 ? -16.726 -20.348 1.056 1.00 97.94 96 GLY A CA 1
ATOM 782 C C . GLY A 1 96 ? -17.496 -19.330 0.220 1.00 97.94 96 GLY A C 1
ATOM 783 O O . GLY A 1 96 ? -17.250 -19.206 -0.975 1.00 97.94 96 GLY A O 1
ATOM 784 N N . ARG A 1 97 ? -18.321 -18.510 0.877 1.00 98.38 97 ARG A N 1
ATOM 785 C CA . ARG A 1 97 ? -19.117 -17.460 0.224 1.00 98.38 97 ARG A CA 1
ATOM 786 C C . ARG A 1 97 ? -18.259 -16.404 -0.474 1.00 98.38 97 ARG A C 1
ATOM 788 O O . ARG A 1 97 ? -18.605 -15.965 -1.564 1.00 98.38 97 ARG A O 1
ATOM 795 N N . ILE A 1 98 ? -17.137 -16.001 0.129 1.00 97.81 98 ILE A N 1
ATOM 796 C CA . ILE A 1 98 ? -16.198 -15.065 -0.511 1.00 97.81 98 ILE A CA 1
ATOM 797 C C . ILE A 1 98 ? -15.565 -15.712 -1.745 1.00 97.81 98 ILE A C 1
ATOM 799 O O . ILE A 1 98 ? -15.493 -15.075 -2.791 1.00 97.81 98 ILE A O 1
ATOM 803 N N . ARG A 1 99 ? -15.132 -16.977 -1.656 1.00 96.81 99 ARG A N 1
ATOM 804 C CA . ARG A 1 99 ? -14.565 -17.705 -2.803 1.00 96.81 99 ARG A CA 1
ATOM 805 C C . ARG A 1 99 ? -15.563 -17.837 -3.950 1.00 96.81 99 ARG A C 1
ATOM 807 O O . ARG A 1 99 ? -15.179 -17.626 -5.093 1.00 96.81 99 ARG A O 1
ATOM 814 N N . GLU A 1 100 ? -16.819 -18.146 -3.642 1.00 98.19 100 GLU A N 1
ATOM 815 C CA . GLU A 1 100 ? -17.912 -18.190 -4.619 1.00 98.19 100 GLU A CA 1
ATOM 816 C C . GLU A 1 100 ? -18.130 -16.827 -5.289 1.00 98.19 100 GLU A C 1
ATOM 818 O O . GLU A 1 100 ? -18.235 -16.762 -6.512 1.00 98.19 100 GLU A O 1
ATOM 823 N N . GLU A 1 101 ? -18.136 -15.738 -4.513 1.00 98.31 101 GLU A N 1
ATOM 824 C CA . GLU A 1 101 ? -18.327 -14.380 -5.035 1.00 98.31 101 GLU A CA 1
ATOM 825 C C . GLU A 1 101 ? -17.194 -13.944 -5.980 1.00 98.31 101 GLU A C 1
ATOM 827 O O . GLU A 1 101 ? -17.463 -13.372 -7.038 1.00 98.31 101 GLU A O 1
ATOM 832 N N . ILE A 1 102 ? -15.931 -14.228 -5.635 1.00 97.62 102 ILE A N 1
ATOM 833 C CA . ILE A 1 102 ? -14.771 -13.792 -6.435 1.00 97.62 102 ILE A CA 1
ATOM 834 C C . ILE A 1 102 ? -14.466 -14.710 -7.625 1.00 97.62 102 ILE A C 1
ATOM 836 O O . ILE A 1 102 ? -13.764 -14.291 -8.547 1.00 97.62 102 ILE A O 1
ATOM 840 N N . ALA A 1 103 ? -14.964 -15.954 -7.619 1.00 97.00 103 ALA A N 1
ATOM 841 C CA . ALA A 1 103 ? -14.624 -16.979 -8.610 1.00 97.00 103 ALA A CA 1
ATOM 842 C C . ALA A 1 103 ? -14.774 -16.529 -10.079 1.00 97.00 103 ALA A C 1
ATOM 844 O O . ALA A 1 103 ? -13.888 -16.842 -10.878 1.00 97.00 103 ALA A O 1
ATOM 845 N N . PRO A 1 104 ? -15.810 -15.761 -10.481 1.00 97.31 104 PRO A N 1
ATOM 846 C CA . PRO A 1 104 ? -15.945 -15.306 -11.866 1.00 97.31 104 PRO A CA 1
ATOM 847 C C . PRO A 1 104 ? -14.807 -14.388 -12.337 1.00 97.31 104 PRO A C 1
ATOM 849 O O . PRO A 1 104 ? -14.530 -14.341 -13.540 1.00 97.31 104 PRO A O 1
ATOM 852 N N . TYR A 1 105 ? -14.132 -13.703 -11.409 1.00 97.88 105 TYR A N 1
ATOM 853 C CA . TYR A 1 105 ? -13.173 -12.623 -11.670 1.00 97.88 105 TYR A CA 1
ATOM 854 C C . TYR A 1 105 ? -11.709 -13.019 -11.450 1.00 97.88 105 TYR A C 1
ATOM 856 O O . TYR A 1 105 ? -10.812 -12.217 -11.708 1.00 97.88 105 TYR A O 1
ATOM 864 N N . VAL A 1 106 ? -11.458 -14.243 -10.985 1.00 96.75 106 VAL A N 1
ATOM 865 C CA . VAL A 1 106 ? -10.113 -14.793 -10.788 1.00 96.75 106 VAL A CA 1
ATOM 866 C C . VAL A 1 106 ? -9.918 -15.963 -11.748 1.00 96.75 106 VAL A C 1
ATOM 868 O O . VAL A 1 106 ? -10.817 -16.783 -11.954 1.00 96.75 106 VAL A O 1
ATOM 871 N N . ARG A 1 107 ? -8.745 -16.045 -12.376 1.00 95.88 107 ARG A N 1
ATOM 872 C CA . ARG A 1 107 ? -8.339 -17.199 -13.182 1.00 95.88 107 ARG A CA 1
ATOM 873 C C . ARG A 1 107 ? -7.206 -17.920 -12.482 1.00 95.88 107 ARG A C 1
ATOM 875 O O . ARG A 1 107 ? -6.245 -17.299 -12.037 1.00 95.88 107 ARG A O 1
ATOM 882 N N . LEU A 1 108 ? -7.359 -19.233 -12.383 1.00 94.56 108 LEU A N 1
ATOM 883 C CA . LEU A 1 108 ? -6.369 -20.130 -11.811 1.00 94.56 108 LEU A CA 1
ATOM 884 C C . LEU A 1 108 ? -5.717 -20.948 -12.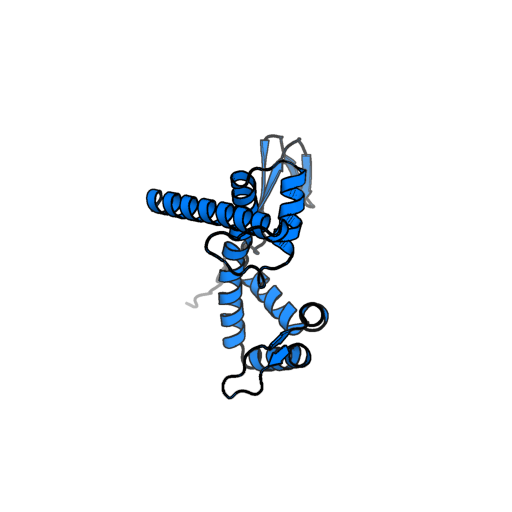927 1.00 94.56 108 LEU A C 1
ATOM 886 O O . LEU A 1 108 ? -6.362 -21.246 -13.936 1.00 94.56 108 LEU A O 1
ATOM 890 N N . SER A 1 109 ? -4.452 -21.319 -12.761 1.00 94.38 109 SER A N 1
ATOM 891 C CA . SER A 1 109 ? -3.798 -22.293 -13.632 1.00 94.38 109 SER A CA 1
ATOM 892 C C . SER A 1 109 ? -4.437 -23.679 -13.466 1.00 94.38 109 SER A C 1
ATOM 894 O O . SER A 1 109 ? -4.945 -24.033 -12.403 1.00 94.38 109 SER A O 1
ATOM 896 N N . GLY A 1 110 ? -4.396 -24.494 -14.523 1.00 88.88 110 GLY A N 1
ATOM 897 C CA . GLY A 1 110 ? -4.879 -25.883 -14.500 1.00 88.88 110 GLY A CA 1
ATOM 898 C C . GLY A 1 110 ? -3.891 -26.884 -13.887 1.00 88.88 110 GLY A C 1
ATOM 899 O O . GLY A 1 110 ? -3.973 -28.075 -14.178 1.00 88.88 110 GLY A O 1
ATOM 900 N N . THR A 1 111 ? -2.907 -26.414 -13.119 1.00 89.62 111 THR A N 1
ATOM 901 C CA . THR A 1 111 ? -1.844 -27.236 -12.524 1.00 89.62 111 THR A CA 1
ATOM 902 C C . THR A 1 111 ? -2.288 -27.853 -11.198 1.00 89.62 111 THR A C 1
ATOM 904 O O . THR A 1 111 ? -3.251 -27.413 -10.576 1.00 89.62 111 THR A O 1
ATOM 907 N N . THR A 1 112 ? -1.564 -28.877 -10.732 1.00 86.19 112 THR A N 1
ATOM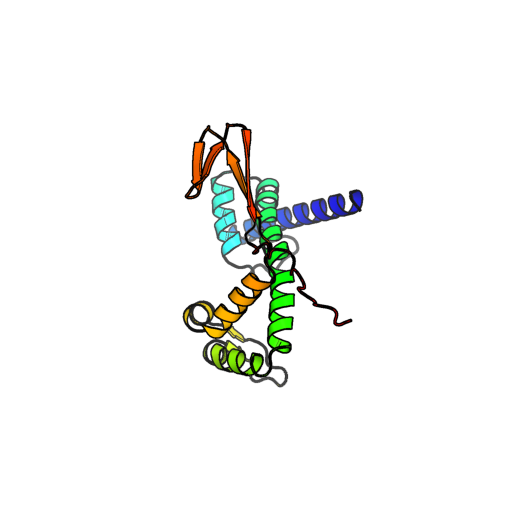 908 C CA . THR A 1 112 ? -1.805 -29.526 -9.427 1.00 86.19 112 THR A CA 1
ATOM 909 C C . THR A 1 112 ? -1.703 -28.556 -8.249 1.00 86.19 112 THR A C 1
ATOM 911 O O . 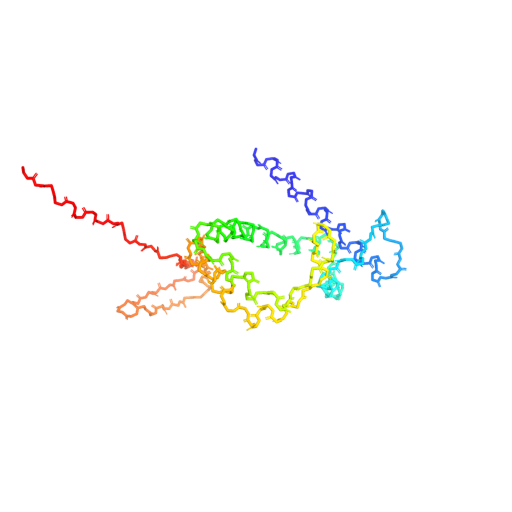THR A 1 112 ? -2.383 -28.735 -7.242 1.00 86.19 112 THR A O 1
ATOM 914 N N . LEU A 1 113 ? -0.884 -27.515 -8.392 1.00 90.44 113 LEU A N 1
ATOM 915 C CA . LEU A 1 113 ? -0.842 -26.348 -7.520 1.00 90.44 113 LEU A CA 1
ATOM 916 C C . LEU A 1 113 ? -1.362 -25.153 -8.327 1.00 90.44 113 LEU A C 1
ATOM 918 O O . LEU A 1 113 ? -0.599 -24.608 -9.127 1.00 90.44 113 LEU A O 1
ATOM 922 N N . PRO A 1 114 ? -2.657 -24.811 -8.222 1.00 88.44 114 PRO A N 1
ATOM 923 C CA . PRO A 1 114 ? -3.231 -23.723 -8.996 1.00 88.44 114 PRO A CA 1
ATOM 924 C C . PRO A 1 114 ? -2.672 -22.375 -8.528 1.00 88.44 114 PRO A C 1
ATOM 926 O O . PRO A 1 114 ? -2.750 -22.026 -7.351 1.00 88.44 114 PRO A O 1
ATOM 929 N N . GLU A 1 115 ? -2.149 -21.607 -9.472 1.00 93.19 115 GLU A N 1
ATOM 930 C CA . GLU A 1 115 ? -1.654 -20.245 -9.296 1.00 93.19 115 GLU A CA 1
ATOM 931 C C . GLU A 1 115 ? -2.641 -19.256 -9.912 1.00 93.19 115 GLU A C 1
ATOM 933 O O . GLU A 1 115 ? -3.333 -19.576 -10.879 1.00 93.19 115 GLU A O 1
ATOM 938 N N . ILE A 1 116 ? -2.710 -18.040 -9.374 1.00 94.06 116 ILE A N 1
ATOM 939 C CA . ILE A 1 116 ? -3.527 -16.979 -9.967 1.00 94.06 116 ILE A CA 1
ATOM 940 C C . ILE A 1 116 ? -2.837 -16.495 -11.245 1.00 94.06 116 ILE A C 1
ATOM 942 O O . ILE A 1 116 ? -1.773 -15.887 -11.185 1.00 94.06 116 ILE A O 1
ATOM 946 N N . THR A 1 117 ? -3.458 -16.740 -12.398 1.00 94.62 117 THR A N 1
ATOM 947 C CA . THR A 1 117 ? -2.936 -16.337 -13.714 1.00 94.62 117 THR A CA 1
ATOM 948 C C . THR A 1 117 ? -3.468 -14.982 -14.160 1.00 94.62 117 THR A C 1
ATOM 950 O O . THR A 1 117 ? -2.795 -14.267 -14.899 1.00 94.62 117 THR A O 1
ATOM 953 N N . SER A 1 118 ? -4.666 -14.603 -13.712 1.00 94.25 118 SER A N 1
ATOM 954 C CA . SER A 1 118 ? -5.197 -13.254 -13.903 1.00 94.25 118 SER A CA 1
ATOM 955 C C . SER A 1 118 ? -6.300 -12.916 -12.903 1.00 94.25 118 SER A C 1
ATOM 957 O O . SER A 1 118 ? -6.941 -13.795 -12.317 1.00 94.25 118 SER A O 1
ATOM 959 N N . MET A 1 119 ? -6.518 -11.614 -12.708 1.00 95.62 119 MET A N 1
ATOM 960 C CA . MET A 1 119 ? -7.601 -11.068 -11.893 1.00 95.62 119 MET A CA 1
ATOM 961 C C . MET A 1 119 ? -8.200 -9.836 -12.566 1.00 95.62 119 MET A C 1
ATOM 963 O O . MET A 1 119 ? -7.472 -8.938 -12.987 1.00 95.62 119 MET A O 1
ATOM 967 N N . ASP A 1 120 ? -9.526 -9.763 -12.599 1.00 96.62 120 ASP A N 1
ATOM 968 C CA . ASP A 1 120 ? -10.257 -8.555 -12.979 1.00 96.62 120 ASP A CA 1
ATOM 969 C C . ASP A 1 120 ? -10.456 -7.671 -11.736 1.00 96.62 120 ASP A C 1
ATOM 971 O O . ASP A 1 120 ? -11.464 -7.755 -11.032 1.00 96.62 120 ASP A O 1
ATOM 975 N N . LEU A 1 121 ? -9.445 -6.852 -11.420 1.00 93.75 121 LEU A N 1
ATOM 976 C CA . LEU A 1 121 ? -9.469 -5.957 -10.255 1.00 93.75 121 LEU A CA 1
ATOM 977 C C . LEU A 1 121 ? -10.651 -4.964 -10.279 1.00 93.75 121 LEU A C 1
ATOM 979 O O . LEU A 1 121 ? -11.285 -4.795 -9.230 1.00 93.75 121 LEU A O 1
ATOM 983 N N . PRO A 1 122 ? -10.995 -4.317 -11.416 1.00 95.50 122 PRO A N 1
ATOM 984 C CA . PRO A 1 122 ? -12.197 -3.490 -11.498 1.00 95.50 122 PRO A CA 1
ATOM 985 C C . PRO A 1 122 ? -13.475 -4.253 -11.142 1.00 95.50 122 PRO A C 1
ATOM 987 O O . PRO A 1 122 ? -14.264 -3.766 -10.328 1.00 95.50 122 PRO A O 1
ATOM 990 N N . ALA A 1 123 ? -13.677 -5.451 -11.694 1.00 96.31 123 ALA A N 1
ATOM 991 C CA . ALA A 1 123 ? -14.879 -6.231 -11.423 1.00 96.31 123 ALA A CA 1
ATOM 992 C C . ALA A 1 123 ? -14.920 -6.763 -9.984 1.00 96.31 123 ALA A C 1
ATOM 994 O O . ALA A 1 123 ? -15.975 -6.708 -9.355 1.00 96.31 123 ALA A O 1
ATOM 995 N N . LEU A 1 124 ? -13.783 -7.177 -9.412 1.00 96.75 124 LEU A N 1
ATOM 996 C CA . LEU A 1 124 ? -13.684 -7.514 -7.986 1.00 96.75 124 LEU A CA 1
ATOM 997 C C . LEU A 1 124 ? -14.130 -6.333 -7.110 1.00 96.75 124 LEU A C 1
ATOM 999 O O . LEU A 1 124 ? -14.952 -6.496 -6.211 1.00 96.75 124 LEU A O 1
ATOM 1003 N N . SER A 1 125 ? -13.649 -5.125 -7.409 1.00 93.81 125 SER A N 1
ATOM 1004 C CA . SER A 1 125 ? -14.002 -3.914 -6.659 1.00 93.81 125 SER A CA 1
ATOM 1005 C C . SER A 1 125 ? -15.479 -3.522 -6.811 1.00 93.81 125 SER A C 1
ATOM 1007 O O . SER A 1 125 ? -16.130 -3.110 -5.844 1.00 93.81 125 SER A O 1
ATOM 1009 N N . MET A 1 126 ? -16.046 -3.652 -8.012 1.00 95.75 126 MET A N 1
ATOM 1010 C CA . MET A 1 126 ? -17.415 -3.208 -8.296 1.00 95.75 126 MET A CA 1
ATOM 1011 C C . MET A 1 126 ? -18.483 -4.244 -7.951 1.00 95.75 126 MET A C 1
ATOM 1013 O O . MET A 1 126 ? -19.561 -3.847 -7.517 1.00 95.75 126 MET A O 1
ATOM 1017 N N . ASN A 1 127 ? -18.191 -5.537 -8.095 1.00 97.75 127 ASN A N 1
ATOM 1018 C CA . ASN A 1 127 ? -19.205 -6.592 -8.063 1.00 97.75 127 ASN A CA 1
ATOM 1019 C C . ASN A 1 127 ? -19.121 -7.501 -6.828 1.00 97.75 127 ASN A C 1
ATOM 1021 O O . ASN A 1 127 ? -20.110 -8.159 -6.519 1.00 97.75 127 ASN A O 1
ATOM 1025 N N . CYS A 1 128 ? -17.997 -7.526 -6.100 1.00 98.06 128 CYS A N 1
ATOM 1026 C CA . CYS A 1 128 ? -17.846 -8.369 -4.907 1.00 98.06 128 CYS A CA 1
ATOM 1027 C C . CYS A 1 128 ? -18.208 -7.591 -3.632 1.00 98.06 128 CYS A C 1
ATOM 1029 O O . CYS A 1 128 ? -17.343 -7.052 -2.932 1.00 98.06 128 CYS A O 1
ATOM 1031 N N . GLN A 1 129 ? -19.510 -7.456 -3.359 1.00 97.75 129 GLN A N 1
ATOM 1032 C CA . GLN A 1 129 ? -19.996 -6.667 -2.223 1.00 97.75 129 GLN A CA 1
ATOM 1033 C C . GLN A 1 129 ? -19.737 -7.345 -0.879 1.00 97.75 129 GLN A C 1
ATOM 1035 O O . GLN A 1 129 ? -19.490 -6.637 0.096 1.00 97.75 129 GLN A O 1
ATOM 1040 N N . LEU A 1 130 ? -19.757 -8.678 -0.804 1.00 98.12 130 LEU A N 1
ATOM 1041 C CA . LEU A 1 130 ? -19.432 -9.408 0.419 1.00 98.12 130 LEU A CA 1
ATOM 1042 C C . LEU A 1 130 ? -17.952 -9.237 0.768 1.00 98.12 130 LEU A C 1
ATOM 1044 O O . LEU A 1 130 ? -17.651 -8.861 1.899 1.00 98.12 130 LEU A O 1
ATOM 1048 N N . LEU A 1 131 ? -17.040 -9.424 -0.192 1.00 97.44 131 LEU A N 1
ATOM 1049 C CA . LEU A 1 131 ? -15.610 -9.159 -0.004 1.00 97.44 131 LEU A CA 1
ATOM 1050 C C . LEU A 1 131 ? -15.383 -7.738 0.528 1.00 97.44 131 LEU A C 1
ATOM 1052 O O . LEU A 1 131 ? -14.708 -7.544 1.541 1.00 97.44 131 LEU A O 1
ATOM 1056 N N . LYS A 1 132 ? -15.994 -6.745 -0.125 1.00 96.50 132 LYS A N 1
ATOM 1057 C CA . LYS A 1 132 ? -15.899 -5.336 0.269 1.00 96.50 132 LYS A CA 1
ATOM 1058 C C . LYS A 1 132 ? -16.472 -5.086 1.665 1.00 96.50 132 LYS A C 1
ATOM 1060 O O . LYS A 1 132 ? -15.840 -4.398 2.466 1.00 96.50 132 LYS A O 1
ATOM 1065 N N . ALA A 1 133 ? -17.631 -5.663 1.977 1.00 97.19 133 ALA A N 1
ATOM 1066 C CA . ALA A 1 133 ? -18.251 -5.557 3.292 1.00 97.19 133 ALA A CA 1
ATOM 1067 C C . ALA A 1 133 ? -17.353 -6.147 4.384 1.00 97.19 133 ALA A C 1
ATOM 1069 O O . ALA A 1 133 ? -17.185 -5.522 5.425 1.00 97.19 133 ALA A O 1
ATOM 1070 N N . CYS A 1 134 ? -16.714 -7.293 4.144 1.00 97.25 134 CYS A N 1
ATOM 1071 C CA . CYS A 1 134 ? -15.798 -7.902 5.108 1.00 97.25 134 CYS A CA 1
ATOM 1072 C C . CYS A 1 134 ? -14.524 -7.071 5.322 1.00 97.25 134 CYS A C 1
ATOM 1074 O O . CYS A 1 134 ? -14.052 -6.965 6.455 1.00 97.25 134 CYS A O 1
ATOM 1076 N N . ILE A 1 135 ? -13.989 -6.443 4.270 1.00 95.19 135 ILE A N 1
ATOM 1077 C CA . ILE A 1 135 ? -12.867 -5.499 4.396 1.00 95.19 135 ILE A CA 1
ATOM 1078 C C . ILE A 1 135 ? -13.288 -4.294 5.249 1.00 95.19 135 ILE A C 1
ATOM 1080 O O . ILE A 1 135 ? -12.596 -3.948 6.206 1.00 95.19 135 ILE A O 1
ATOM 1084 N N . PHE A 1 136 ? -14.438 -3.677 4.961 1.00 94.31 136 PHE A N 1
ATOM 1085 C CA . PHE A 1 136 ? -14.922 -2.535 5.743 1.00 94.31 136 PHE A CA 1
ATOM 1086 C C . PHE A 1 136 ? -15.282 -2.894 7.180 1.00 94.31 136 PHE A C 1
ATOM 1088 O O . PHE A 1 136 ? -15.007 -2.111 8.085 1.00 94.31 136 PHE A O 1
ATOM 1095 N N . GLU A 1 137 ? -15.837 -4.077 7.411 1.00 95.06 137 GLU A N 1
ATOM 1096 C CA . GLU A 1 137 ? -16.136 -4.558 8.755 1.00 95.06 137 GLU A CA 1
ATOM 1097 C C . GLU A 1 137 ? -14.855 -4.845 9.545 1.00 95.06 137 GLU A C 1
ATOM 1099 O O . GLU A 1 137 ? -14.772 -4.522 10.728 1.00 95.06 137 GLU A O 1
ATOM 1104 N N . THR A 1 138 ? -13.808 -5.340 8.878 1.00 94.81 138 THR A N 1
ATOM 1105 C CA . THR A 1 138 ? -12.474 -5.448 9.482 1.00 94.81 138 THR A CA 1
ATOM 1106 C C . THR A 1 138 ? -11.973 -4.067 9.892 1.00 94.81 138 THR A C 1
ATOM 1108 O O . THR A 1 138 ? -11.643 -3.871 11.060 1.00 94.81 138 THR A O 1
ATOM 1111 N N . TYR A 1 139 ? -12.004 -3.077 8.990 1.00 91.06 139 TYR A N 1
ATOM 1112 C CA . TYR A 1 139 ? -11.655 -1.696 9.341 1.00 91.06 139 TYR A CA 1
ATOM 1113 C C . TYR A 1 139 ? -12.490 -1.177 10.519 1.00 91.06 139 TYR A C 1
ATOM 1115 O O . TYR A 1 139 ? -11.933 -0.602 11.446 1.00 91.06 139 TYR A O 1
ATOM 1123 N N . ARG A 1 140 ? -13.803 -1.420 10.549 1.00 90.62 140 ARG A N 1
ATOM 1124 C CA . ARG A 1 140 ? -14.666 -0.995 11.661 1.00 90.62 140 ARG A CA 1
ATOM 1125 C C . ARG A 1 140 ? -14.222 -1.580 13.008 1.00 90.62 140 ARG A C 1
ATOM 1127 O O . ARG A 1 140 ? -14.404 -0.927 14.033 1.00 90.62 140 ARG A O 1
ATOM 1134 N N . MET A 1 141 ? -13.692 -2.803 13.017 1.00 90.44 141 MET A N 1
ATOM 1135 C CA . MET A 1 141 ? -13.302 -3.504 14.242 1.00 90.44 141 MET A CA 1
ATOM 1136 C C . MET A 1 141 ? -11.894 -3.170 14.732 1.00 90.44 141 MET A C 1
ATOM 1138 O O . MET A 1 141 ? -11.689 -3.161 15.942 1.00 90.44 141 MET A O 1
ATOM 1142 N N . VAL A 1 142 ? -10.936 -2.922 13.832 1.00 89.44 142 VAL A N 1
ATOM 1143 C CA . VAL A 1 142 ? -9.507 -2.841 14.211 1.00 89.44 142 VAL A CA 1
ATOM 1144 C C . VAL A 1 142 ? -8.832 -1.516 13.870 1.00 89.44 142 VAL A C 1
ATOM 1146 O O . VAL A 1 142 ? -7.659 -1.326 14.182 1.00 89.44 142 VAL A O 1
ATOM 1149 N N . ASN A 1 143 ? -9.534 -0.598 13.205 1.00 83.56 143 ASN A N 1
ATOM 1150 C CA . ASN A 1 143 ? -8.951 0.664 12.770 1.00 83.56 143 ASN A CA 1
ATOM 1151 C C . ASN A 1 143 ? -9.185 1.776 13.800 1.00 83.56 143 ASN A C 1
ATOM 1153 O O . ASN A 1 143 ? -10.240 2.409 13.830 1.00 83.56 143 ASN A O 1
ATOM 1157 N N . GLU A 1 144 ? -8.168 2.059 14.606 1.00 82.19 144 GLU A N 1
ATOM 1158 C CA . GLU A 1 144 ? -8.195 3.104 15.637 1.00 82.19 144 GLU A CA 1
ATOM 1159 C C . GLU A 1 144 ? -7.515 4.398 15.162 1.00 82.19 144 GLU A C 1
ATOM 1161 O O . GLU A 1 144 ? -6.582 4.917 15.776 1.00 82.19 144 GLU A O 1
ATOM 1166 N N . LEU A 1 145 ? -7.958 4.939 14.025 1.00 82.94 145 LEU A N 1
ATOM 1167 C CA . LEU A 1 145 ? -7.400 6.191 13.507 1.00 82.94 145 LEU A CA 1
ATOM 1168 C C . LEU A 1 145 ? -7.853 7.393 14.336 1.00 82.94 145 LEU A C 1
ATOM 1170 O O . LEU A 1 145 ? -8.984 7.464 14.811 1.00 82.94 145 LEU A O 1
ATOM 1174 N N . THR A 1 146 ? -6.977 8.388 14.442 1.00 89.00 146 THR A N 1
ATOM 1175 C CA . THR A 1 146 ? -7.317 9.710 14.971 1.00 89.00 146 THR A CA 1
ATOM 1176 C C . THR A 1 146 ? -7.043 10.753 13.902 1.00 89.00 146 THR A C 1
ATOM 1178 O O . THR A 1 146 ? -5.917 10.897 13.425 1.00 89.00 146 THR A O 1
ATOM 1181 N N . SER A 1 147 ? -8.072 11.505 13.518 1.00 91.62 147 SER A N 1
ATOM 1182 C CA . SER A 1 147 ? -7.881 12.683 12.676 1.00 91.62 147 SER A CA 1
ATOM 1183 C C . SER A 1 147 ? -7.395 13.844 13.523 1.00 91.62 147 SER A C 1
ATOM 1185 O O . SER A 1 147 ? -8.068 14.232 14.469 1.00 91.62 147 SER A O 1
ATOM 1187 N N . ILE A 1 148 ? -6.249 14.415 13.159 1.00 94.31 148 ILE A N 1
ATOM 1188 C CA . ILE A 1 148 ? -5.679 15.589 13.824 1.00 94.31 148 ILE A CA 1
ATOM 1189 C C . ILE A 1 148 ? -5.667 16.756 12.834 1.00 94.31 148 ILE A C 1
ATOM 1191 O O . ILE A 1 148 ? -5.330 16.583 11.656 1.00 94.31 148 ILE A O 1
ATOM 1195 N N . ARG A 1 149 ? -6.072 17.944 13.286 1.00 95.12 149 ARG A N 1
ATOM 1196 C CA . ARG A 1 149 ? -6.066 19.187 12.502 1.00 95.12 149 ARG A CA 1
ATOM 1197 C C . ARG A 1 149 ? -5.464 20.324 13.316 1.00 95.12 149 ARG A C 1
ATOM 1199 O O . ARG A 1 149 ? -5.774 20.474 14.492 1.00 95.12 149 ARG A O 1
ATOM 1206 N N . TYR A 1 150 ? -4.622 21.125 12.671 1.00 96.50 150 TYR A N 1
ATOM 1207 C CA . TYR A 1 150 ? -4.082 22.353 13.245 1.00 96.50 150 TYR A CA 1
ATOM 1208 C C . TYR A 1 150 ? -5.047 23.518 13.011 1.00 96.50 150 TYR A C 1
ATOM 1210 O O . TYR A 1 150 ? -5.520 23.731 11.892 1.00 96.50 150 TYR A O 1
ATOM 1218 N N . VAL A 1 151 ? -5.321 24.287 14.059 1.00 97.50 151 VAL A N 1
ATOM 1219 C CA . VAL A 1 151 ? -6.157 25.484 13.995 1.00 97.50 151 VAL A CA 1
ATOM 1220 C C . VAL A 1 151 ? -5.283 26.647 13.536 1.00 97.50 151 VAL A C 1
ATOM 1222 O O . VAL A 1 151 ? -4.618 27.303 14.333 1.00 97.50 151 VAL A O 1
ATOM 1225 N N . ALA A 1 152 ? -5.269 26.899 12.227 1.00 97.31 152 ALA A N 1
ATOM 1226 C CA . ALA A 1 152 ? -4.475 27.984 11.646 1.00 97.31 152 ALA A CA 1
ATOM 1227 C C . ALA A 1 152 ? -5.039 29.377 11.980 1.00 97.31 152 ALA A C 1
ATOM 1229 O O . ALA A 1 152 ? -4.290 30.331 12.180 1.00 97.31 152 ALA A O 1
ATOM 1230 N N . ARG A 1 153 ? -6.365 29.491 12.082 1.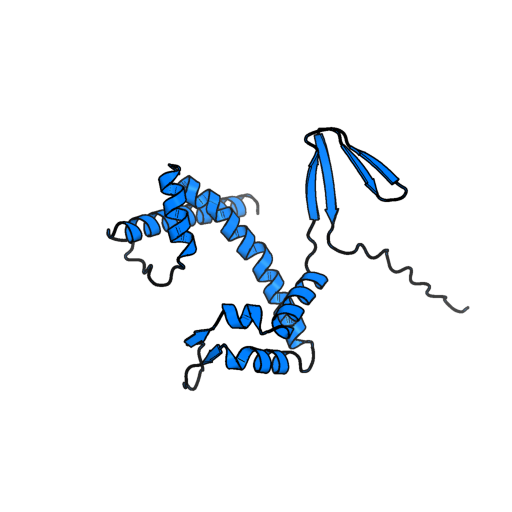00 97.44 153 ARG A N 1
ATOM 1231 C CA . ARG A 1 153 ? -7.090 30.729 12.397 1.00 97.44 153 ARG A CA 1
ATOM 1232 C C . ARG A 1 153 ? -8.185 30.450 13.424 1.00 97.44 153 ARG A C 1
ATOM 1234 O O . ARG A 1 153 ? -8.705 29.333 13.402 1.00 97.44 153 ARG A O 1
ATOM 1241 N N . PRO A 1 154 ? -8.539 31.421 14.286 1.00 97.56 154 PRO A N 1
ATOM 1242 C CA . PRO A 1 154 ? -9.612 31.226 15.248 1.00 97.56 154 PRO A CA 1
ATOM 1243 C C . PRO A 1 154 ? -10.906 30.788 14.558 1.00 97.56 154 PRO A C 1
ATOM 1245 O O . PRO A 1 154 ? -11.251 31.314 13.497 1.00 97.56 154 PRO A O 1
ATOM 1248 N N . ILE A 1 155 ? -11.589 29.808 15.139 1.00 96.81 155 ILE A N 1
ATOM 1249 C CA . ILE A 1 155 ? -12.827 29.242 14.604 1.00 96.81 155 ILE A CA 1
ATOM 1250 C C . ILE A 1 155 ? -13.726 28.798 15.752 1.00 96.81 155 ILE A C 1
ATOM 1252 O O . ILE A 1 155 ? -13.251 28.220 16.726 1.00 96.81 155 ILE A O 1
ATOM 1256 N N . THR A 1 156 ? -15.024 29.033 15.610 1.00 96.56 156 THR A N 1
ATOM 1257 C CA . THR A 1 156 ? -16.040 28.461 16.493 1.00 96.56 156 THR A CA 1
ATOM 1258 C C . THR A 1 156 ? -16.571 27.184 15.852 1.00 96.56 156 THR A C 1
ATOM 1260 O O . THR A 1 156 ? -17.033 27.216 14.710 1.00 96.56 156 THR A O 1
ATOM 1263 N N . ILE A 1 157 ? -16.483 26.063 16.565 1.00 93.75 157 ILE A N 1
ATOM 1264 C CA . ILE A 1 157 ? -17.132 24.804 16.185 1.00 93.75 157 ILE A CA 1
ATOM 1265 C C . ILE A 1 157 ? -18.481 24.730 16.894 1.00 93.75 157 ILE A C 1
ATOM 1267 O O . ILE A 1 157 ? -18.551 24.906 18.110 1.00 93.75 157 ILE A O 1
ATOM 1271 N N . ASP A 1 158 ? -19.530 24.477 16.121 1.00 94.25 158 ASP A N 1
ATOM 1272 C CA . ASP A 1 158 ? -20.869 24.179 16.618 1.00 94.25 158 ASP A CA 1
ATOM 1273 C C . ASP A 1 158 ? -21.019 22.654 16.732 1.00 94.25 158 ASP A C 1
ATOM 1275 O O . ASP A 1 158 ? -20.867 21.945 15.734 1.00 94.25 158 ASP A O 1
ATOM 1279 N N . ASP A 1 159 ? -21.233 22.165 17.953 1.00 89.56 159 ASP A N 1
ATOM 1280 C CA . ASP A 1 159 ? -21.413 20.751 18.299 1.00 89.56 159 ASP A CA 1
ATOM 1281 C C . ASP A 1 159 ? -22.761 20.565 19.020 1.00 89.56 159 ASP A C 1
ATOM 1283 O O . ASP A 1 159 ? -22.855 20.127 20.170 1.00 89.56 159 ASP A O 1
ATOM 1287 N N . GLY A 1 160 ? -23.835 21.000 18.351 1.00 91.12 160 GLY A N 1
ATOM 1288 C CA . GLY A 1 160 ? -25.206 20.882 18.841 1.00 91.12 160 GLY A CA 1
ATOM 1289 C C . GLY A 1 160 ? -25.505 21.878 19.958 1.00 91.12 160 GLY A C 1
ATOM 1290 O O . GLY A 1 160 ? -25.666 23.071 19.715 1.00 91.12 160 GLY A O 1
ATOM 1291 N N . GLU A 1 161 ? -25.620 21.394 21.195 1.00 93.50 161 GLU A N 1
ATOM 1292 C CA . GLU A 1 161 ? -25.830 22.271 22.358 1.00 93.50 161 GLU A CA 1
ATOM 1293 C C . GLU A 1 161 ? -24.541 22.987 22.791 1.00 93.50 161 GLU A C 1
ATOM 1295 O O . GLU A 1 161 ? -24.593 23.981 23.520 1.00 93.50 161 GLU A O 1
ATOM 1300 N N . PHE A 1 162 ? -23.380 22.510 22.331 1.00 91.94 162 PHE A N 1
ATOM 1301 C CA . PHE A 1 162 ? -22.084 23.073 22.678 1.00 91.94 162 PHE A CA 1
ATOM 1302 C C . PHE A 1 162 ? -21.530 23.951 21.557 1.00 91.94 162 PHE A C 1
ATOM 1304 O O . PHE A 1 162 ? -21.634 23.647 20.371 1.00 91.94 162 PHE A O 1
ATOM 1311 N N . LYS A 1 163 ? -20.873 25.044 21.950 1.00 94.75 163 LYS A N 1
ATOM 1312 C CA . LYS A 1 163 ? -20.057 25.866 21.054 1.00 94.75 163 LYS A CA 1
ATOM 1313 C C . LYS A 1 163 ? -18.643 25.950 21.591 1.00 94.75 163 LYS A C 1
ATOM 1315 O O . LYS A 1 163 ? -18.429 26.300 22.751 1.00 94.75 163 LYS A O 1
ATOM 1320 N N . HIS A 1 164 ? -17.681 25.634 20.735 1.00 94.25 164 HIS A N 1
ATOM 1321 C CA . HIS A 1 164 ? -16.271 25.572 21.088 1.00 94.25 164 HIS A CA 1
ATOM 1322 C C . HIS A 1 164 ? -15.488 26.626 20.314 1.00 94.25 164 HIS A C 1
ATOM 1324 O O . HIS A 1 164 ? -15.269 26.487 19.111 1.00 94.25 164 HIS A O 1
ATOM 1330 N N . ASP A 1 165 ? -15.025 27.660 21.011 1.00 96.44 165 ASP A N 1
ATOM 1331 C CA . ASP A 1 165 ? -14.141 28.669 20.435 1.00 96.44 165 ASP A CA 1
ATOM 1332 C C . ASP A 1 165 ? -12.689 28.187 20.463 1.00 96.44 165 ASP A C 1
ATOM 1334 O O . ASP A 1 165 ? -12.044 28.105 21.512 1.00 96.44 165 ASP A O 1
ATOM 1338 N N . LEU A 1 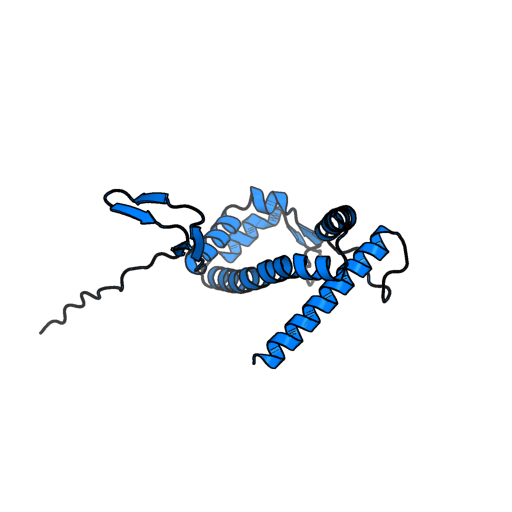166 ? -12.157 27.875 19.286 1.00 96.81 166 LEU A N 1
ATOM 1339 C CA . LEU A 1 166 ? -10.786 27.427 19.101 1.00 96.81 166 LEU A CA 1
ATOM 1340 C C . LEU A 1 166 ? -9.908 28.588 18.652 1.00 96.81 166 LEU A C 1
ATOM 1342 O O . LEU A 1 166 ? -10.208 29.284 17.683 1.00 96.81 166 LEU A O 1
ATOM 1346 N N . LYS A 1 167 ? -8.782 28.777 19.335 1.00 97.38 167 LYS A N 1
ATOM 1347 C CA . LYS A 1 167 ? -7.786 29.801 19.003 1.00 97.38 167 LYS A CA 1
ATOM 1348 C C . LYS A 1 167 ? -6.772 29.261 17.997 1.00 97.38 167 LYS A C 1
ATOM 1350 O O . LYS A 1 167 ? -6.515 28.059 17.935 1.00 97.38 167 LYS A O 1
ATOM 1355 N N . SER A 1 168 ? -6.151 30.170 17.245 1.00 97.44 168 SER A N 1
ATOM 1356 C CA . SER A 1 168 ? -4.994 29.819 16.414 1.00 97.44 168 SER A CA 1
ATOM 1357 C C . SER A 1 168 ? -3.885 29.198 17.274 1.00 97.44 168 SER A C 1
ATOM 1359 O O . SER A 1 168 ? -3.678 29.615 18.415 1.00 97.44 168 SER A O 1
ATOM 1361 N N . GLY A 1 169 ? -3.201 28.184 16.746 1.00 96.62 169 GLY A N 1
ATOM 1362 C CA . GLY A 1 169 ? -2.163 27.441 17.465 1.00 96.62 169 GLY A CA 1
ATOM 1363 C C . GLY A 1 169 ? -2.648 26.167 18.160 1.00 96.62 169 GLY A C 1
ATOM 1364 O O . GLY A 1 169 ? -1.819 25.360 18.573 1.00 96.62 169 GLY A O 1
ATOM 1365 N N . MET A 1 170 ? -3.962 25.953 18.269 1.00 96.94 170 MET A N 1
ATOM 1366 C CA . MET A 1 170 ? -4.523 24.731 18.854 1.00 96.94 170 MET A CA 1
ATOM 1367 C C . MET A 1 170 ? -4.492 23.549 17.873 1.00 96.94 170 MET A C 1
ATOM 1369 O O . MET A 1 170 ? -4.403 23.724 16.658 1.00 96.94 170 MET A O 1
ATOM 1373 N N . PHE A 1 171 ? -4.625 22.334 18.408 1.00 95.50 171 PHE A N 1
ATOM 1374 C CA . PHE A 1 171 ? -4.888 21.124 17.631 1.00 95.50 171 PHE A CA 1
ATOM 1375 C C . PHE A 1 171 ? -6.242 20.539 18.026 1.00 95.50 171 PHE A C 1
ATOM 1377 O O . PHE A 1 171 ? -6.563 20.449 19.208 1.00 95.50 171 PHE A O 1
ATOM 1384 N N . VAL A 1 172 ? -7.016 20.118 17.030 1.00 93.38 172 VAL A N 1
ATOM 1385 C CA . VAL A 1 172 ? -8.256 19.357 17.211 1.00 93.38 172 VAL A CA 1
ATOM 1386 C C . VAL A 1 172 ? -7.968 17.910 16.860 1.00 93.38 172 VAL A C 1
ATOM 1388 O O . VAL A 1 172 ? -7.401 17.640 15.799 1.00 93.38 172 VAL A O 1
ATOM 1391 N N . SER A 1 173 ? -8.358 16.990 17.739 1.00 92.75 173 SER A N 1
ATOM 1392 C CA . SER A 1 173 ? -8.249 15.551 17.504 1.00 92.75 173 SER A CA 1
ATOM 1393 C C . SER A 1 173 ? -9.626 14.900 17.571 1.00 92.75 173 SER A C 1
ATOM 1395 O O . SER A 1 173 ? -10.411 15.214 18.460 1.00 92.75 173 SER A O 1
ATOM 1397 N N . ALA A 1 174 ? -9.915 14.023 16.614 1.00 89.31 174 ALA A N 1
ATOM 1398 C CA . ALA A 1 174 ? -11.156 13.266 16.527 1.00 89.31 174 ALA A CA 1
ATOM 1399 C C . ALA A 1 174 ? -10.814 11.775 16.367 1.00 89.31 174 ALA A C 1
ATOM 1401 O O . ALA A 1 174 ? -10.374 11.377 15.278 1.00 89.31 174 ALA A O 1
ATOM 1402 N N . PRO A 1 175 ? -10.953 10.957 17.427 1.00 88.12 175 PRO A N 1
ATOM 1403 C CA . PRO A 1 175 ? -10.791 9.513 17.319 1.00 88.12 175 PRO A CA 1
ATOM 1404 C C . PRO A 1 175 ? -11.941 8.921 16.495 1.00 88.12 175 PRO A C 1
ATOM 1406 O O . PRO A 1 175 ? -13.095 9.318 16.639 1.00 88.12 175 PRO A O 1
ATOM 1409 N N . HIS A 1 176 ? -11.621 7.994 15.594 1.00 83.50 176 HIS A N 1
ATOM 1410 C CA . HIS A 1 176 ? -12.595 7.340 14.708 1.00 83.50 176 HIS A CA 1
ATOM 1411 C C . HIS A 1 176 ? -13.186 6.078 15.330 1.00 83.50 176 HIS A C 1
ATOM 1413 O O . HIS A 1 176 ? -14.287 5.665 14.968 1.00 83.50 176 HIS A O 1
ATOM 1419 N N . ALA A 1 177 ? -12.473 5.475 16.280 1.00 77.25 177 ALA A N 1
ATOM 1420 C CA . ALA A 1 177 ? -13.006 4.384 17.073 1.00 77.25 177 ALA A CA 1
ATOM 1421 C C . ALA A 1 177 ? -14.072 4.913 18.039 1.00 77.25 177 ALA A C 1
ATOM 1423 O O . ALA A 1 177 ? -13.914 5.971 18.654 1.00 77.25 177 ALA A O 1
ATOM 1424 N N . ARG A 1 178 ? -15.159 4.151 18.209 1.00 62.53 178 ARG A N 1
ATOM 1425 C CA . ARG A 1 178 ? -16.100 4.408 19.301 1.00 62.53 178 ARG A CA 1
ATOM 1426 C C . ARG A 1 178 ? -15.348 4.211 20.611 1.00 62.53 178 ARG A C 1
ATOM 1428 O O . ARG A 1 178 ? -14.991 3.085 20.945 1.00 62.53 178 ARG A O 1
ATOM 1435 N N . ILE A 1 179 ? -15.175 5.289 21.370 1.00 56.38 179 ILE A N 1
ATOM 1436 C CA . ILE A 1 179 ? -14.927 5.190 22.805 1.00 56.38 179 ILE A CA 1
ATOM 1437 C C . ILE A 1 179 ? -16.214 4.597 23.380 1.00 56.38 179 ILE A C 1
ATOM 1439 O O . ILE A 1 179 ? -17.177 5.315 23.646 1.00 56.38 179 ILE A O 1
ATOM 1443 N N . LEU A 1 180 ? -16.293 3.266 23.470 1.00 47.38 180 LEU A N 1
ATOM 1444 C CA . LEU A 1 180 ? -17.321 2.650 24.294 1.00 47.38 180 LEU A CA 1
ATOM 1445 C C . LEU A 1 180 ? -17.084 3.194 25.708 1.00 47.38 180 LEU A C 1
ATOM 1447 O O . LEU A 1 180 ? -15.954 3.080 26.196 1.00 47.38 180 LEU A O 1
ATOM 1451 N N . PRO A 1 181 ? -18.085 3.803 26.369 1.00 42.47 181 PRO A N 1
ATOM 1452 C CA . PRO A 1 181 ? -17.952 4.043 27.795 1.00 42.47 181 PRO A CA 1
ATOM 1453 C C . PRO A 1 181 ? -17.614 2.697 28.457 1.00 42.47 181 PRO A C 1
ATOM 1455 O O . PRO A 1 181 ? -18.077 1.656 27.967 1.00 42.47 181 PRO A O 1
ATOM 1458 N N . PRO A 1 182 ? -16.783 2.680 29.516 1.00 42.50 182 PRO A N 1
ATOM 1459 C CA . PRO A 1 182 ? -16.483 1.444 30.224 1.00 42.50 182 PRO A CA 1
ATOM 1460 C C . PRO A 1 182 ? -17.803 0.732 30.512 1.00 42.50 182 PRO A C 1
ATOM 1462 O O . PRO A 1 182 ? -18.758 1.369 30.963 1.00 42.50 182 PRO A O 1
ATOM 1465 N N . ARG A 1 183 ? -17.880 -0.565 30.183 1.00 42.75 183 ARG A N 1
ATOM 1466 C CA . ARG A 1 183 ? -19.016 -1.398 30.578 1.00 42.75 183 ARG A CA 1
ATOM 1467 C C . ARG A 1 183 ? -19.160 -1.227 32.084 1.00 42.75 183 ARG A C 1
ATOM 1469 O O . ARG A 1 183 ? -18.352 -1.752 32.843 1.00 42.75 183 ARG A O 1
ATOM 1476 N N . VAL A 1 184 ? -20.167 -0.473 32.508 1.00 42.72 184 VAL A N 1
ATOM 1477 C CA . VAL A 1 184 ? -20.652 -0.560 33.875 1.00 42.72 184 VAL A CA 1
ATOM 1478 C C . VAL A 1 184 ? -21.271 -1.946 33.942 1.00 42.72 184 VAL A C 1
ATOM 1480 O O . VAL A 1 184 ? -22.396 -2.160 33.492 1.00 42.72 184 VAL A O 1
ATOM 1483 N N . GLU A 1 185 ? -20.490 -2.922 34.395 1.00 39.72 185 GLU A N 1
ATOM 1484 C CA . GLU A 1 185 ? -21.039 -4.186 34.852 1.00 39.72 185 GLU A CA 1
ATOM 1485 C C . GLU A 1 185 ? -21.942 -3.850 36.038 1.00 39.72 185 GLU A C 1
ATOM 1487 O O . GLU A 1 185 ? -21.501 -3.737 37.179 1.00 39.72 185 GLU A O 1
ATOM 1492 N N . LEU A 1 186 ? -23.233 -3.657 35.765 1.00 43.62 186 LEU A N 1
ATOM 1493 C CA . LEU A 1 186 ? -24.284 -3.758 36.770 1.00 43.62 186 LEU A CA 1
ATOM 1494 C C . LEU A 1 186 ? -24.438 -5.242 37.133 1.00 43.62 186 LEU A C 1
ATOM 1496 O O . LEU A 1 186 ? -25.454 -5.877 36.860 1.00 43.62 186 LEU A O 1
ATOM 1500 N N . GLY A 1 187 ? -23.379 -5.807 37.710 1.00 37.28 187 GLY A N 1
ATOM 1501 C CA . GLY A 1 187 ? -23.393 -7.089 38.389 1.00 37.28 187 GLY A CA 1
ATOM 1502 C C . GLY A 1 187 ? -23.945 -6.872 39.787 1.00 37.28 187 GLY A C 1
ATOM 1503 O O . GLY A 1 187 ? -23.210 -6.566 40.720 1.00 37.28 187 GLY A O 1
ATOM 1504 N N . SER A 1 188 ? -25.263 -6.986 39.915 1.00 41.16 188 SER A N 1
ATOM 1505 C CA . SER A 1 188 ? -25.917 -7.151 41.208 1.00 41.16 188 SER A CA 1
ATOM 1506 C C . SER A 1 188 ? -25.449 -8.475 41.815 1.00 41.16 188 SER A C 1
ATOM 1508 O O . SER A 1 188 ? -25.728 -9.548 41.288 1.00 41.16 188 SER A O 1
ATOM 1510 N N . CYS A 1 189 ? -24.687 -8.390 42.903 1.00 30.89 189 CYS A N 1
ATOM 1511 C CA . CYS A 1 189 ? -24.338 -9.536 43.732 1.00 30.89 189 CYS A CA 1
ATOM 1512 C C . CYS A 1 189 ? -25.540 -9.819 44.654 1.00 30.89 189 CYS A C 1
ATOM 1514 O O . CYS A 1 189 ? -25.902 -8.920 45.421 1.00 30.89 189 CYS A O 1
ATOM 1516 N N . PRO A 1 190 ? -26.207 -10.985 44.584 1.00 47.50 190 PRO A N 1
ATOM 1517 C CA . PRO A 1 190 ? -27.200 -11.355 45.583 1.00 47.50 190 PRO A CA 1
ATOM 1518 C C . PRO A 1 190 ? -26.498 -11.707 46.900 1.00 47.50 190 PRO A C 1
ATOM 1520 O O . PRO A 1 190 ? -25.427 -12.313 46.889 1.00 47.50 190 PRO A O 1
ATOM 1523 N N . LEU A 1 191 ? -27.129 -11.274 47.994 1.00 43.72 191 LEU A N 1
ATOM 1524 C CA . LEU A 1 191 ? -26.769 -11.505 49.397 1.00 43.72 191 LEU A CA 1
ATOM 1525 C C . LEU A 1 191 ? -26.551 -12.984 49.743 1.00 43.72 191 LEU A C 1
ATOM 1527 O O . LEU A 1 191 ? -27.313 -13.826 49.215 1.00 43.72 191 LEU A O 1
#

InterPro domains:
  IPR036396 Cytochrome P450 superfamily [G3DSA:1.10.630.10] (1-180)
  IPR036396 Cytochrome P450 superfamily [SSF48264] (17-177)

Radius of gyration: 24.19 Å; chains: 1; bounding box: 50×61×72 Å